Protein AF-A0A8T2XR25-F1 (afdb_monomer_lite)

InterPro domains:
  IPR025304 ALIX V-shaped domain [PF13949] (73-225)

Radius of gyration: 32.45 Å; chains: 1; bounding box: 78×60×90 Å

Sequence (225 aa):
MSMNDVLDASKEKMFASLIPYSSAKALSRYTEMVDDVIRTQAEKLQQGSELTRVRLKEMDQPDSILSLKGTITLPTDFKEDVEAVQISGGPTGLEAELQQRMDLRRVNQELLVQTEELLKKEATEDAQFRNQFGTRWTRPQSSTLTKNLQDRLNRFTANLKQATDSDARIERSVKDHSALISILDHQPIEFALPTLARPIMSLDANEDAIVGALKQSLACLSNLE

Structure (mmCIF, N/CA/C/O backbone):
data_AF-A0A8T2XR25-F1
#
_entry.id   AF-A0A8T2XR25-F1
#
loop_
_atom_site.group_PDB
_atom_site.id
_atom_site.type_symbol
_atom_site.label_atom_id
_atom_site.label_alt_id
_atom_site.label_comp_id
_atom_site.label_asym_id
_atom_site.label_entity_id
_atom_site.label_seq_id
_atom_site.pdbx_PDB_ins_code
_atom_site.Cartn_x
_atom_site.Cartn_y
_atom_site.Cartn_z
_atom_site.occupancy
_atom_site.B_iso_or_equiv
_atom_site.auth_seq_id
_atom_site.auth_comp_id
_atom_site.auth_asym_id
_atom_site.auth_atom_id
_atom_site.pdbx_PDB_model_num
ATOM 1 N N . MET A 1 1 ? -41.568 48.257 12.850 1.00 48.50 1 MET A N 1
ATOM 2 C CA . MET A 1 1 ? -41.174 46.926 12.344 1.00 48.50 1 MET A CA 1
ATOM 3 C C . MET A 1 1 ? -41.769 45.893 13.278 1.00 48.50 1 MET A C 1
ATOM 5 O O . MET A 1 1 ? -41.553 45.999 14.476 1.00 48.50 1 MET A O 1
ATOM 9 N N . SER A 1 2 ? -42.611 45.002 12.755 1.00 49.66 2 SER A N 1
ATOM 10 C CA . SER A 1 2 ? -43.280 43.962 13.543 1.00 49.66 2 SER A CA 1
ATOM 11 C C . SER A 1 2 ? -42.239 42.970 14.073 1.00 49.66 2 SER A C 1
ATOM 13 O O . SER A 1 2 ? -41.439 42.461 13.292 1.00 49.66 2 SER A O 1
ATOM 15 N N . MET A 1 3 ? -42.245 42.694 15.381 1.00 49.00 3 MET A N 1
ATOM 16 C CA . MET A 1 3 ? -41.314 41.763 16.047 1.00 49.00 3 MET A CA 1
ATOM 17 C C . MET A 1 3 ? -41.358 40.345 15.440 1.00 49.00 3 MET A C 1
ATOM 19 O O . MET A 1 3 ? -40.394 39.595 15.553 1.00 49.00 3 MET A O 1
ATOM 23 N N . ASN A 1 4 ? -42.455 39.999 14.756 1.00 55.12 4 ASN A N 1
ATOM 24 C CA . ASN A 1 4 ? -42.639 38.711 14.086 1.00 55.12 4 ASN A CA 1
ATOM 25 C C . ASN A 1 4 ? -41.743 38.529 12.852 1.00 55.12 4 ASN A C 1
ATOM 27 O O . ASN A 1 4 ? -41.380 37.400 12.558 1.00 55.12 4 ASN A O 1
ATOM 31 N N . ASP A 1 5 ? -41.343 39.602 12.159 1.00 54.56 5 ASP A N 1
ATOM 32 C CA . ASP A 1 5 ? -40.425 39.491 11.010 1.00 54.56 5 ASP A CA 1
ATOM 33 C C . ASP A 1 5 ? -38.966 39.272 11.441 1.00 54.56 5 ASP A C 1
ATOM 35 O O . ASP A 1 5 ? -38.170 38.753 10.665 1.00 54.56 5 ASP A O 1
ATOM 39 N N . VAL A 1 6 ? -38.613 39.650 12.677 1.00 55.50 6 VAL A N 1
ATOM 40 C CA . VAL A 1 6 ? -37.267 39.459 13.252 1.00 55.50 6 VAL A CA 1
ATOM 41 C C . VAL A 1 6 ? -37.104 38.054 13.852 1.00 55.50 6 VAL A C 1
ATOM 43 O O . VAL A 1 6 ? -35.987 37.571 13.990 1.00 55.50 6 VAL A O 1
ATOM 46 N N . LEU A 1 7 ? -38.211 37.382 14.188 1.00 55.19 7 LEU A N 1
ATOM 47 C CA . LEU A 1 7 ? -38.233 36.044 14.796 1.00 55.19 7 LEU A CA 1
ATOM 48 C C . LEU A 1 7 ? -38.608 34.924 13.804 1.00 55.19 7 LEU A C 1
ATOM 50 O O . LEU A 1 7 ? -38.667 33.756 14.192 1.00 55.19 7 LEU A O 1
ATOM 54 N N . ASP A 1 8 ? -38.857 35.254 12.533 1.00 58.41 8 ASP A N 1
ATOM 55 C CA . ASP A 1 8 ? -39.186 34.284 11.485 1.00 58.41 8 ASP A CA 1
ATOM 56 C C . ASP A 1 8 ? -37.919 33.592 10.947 1.00 58.41 8 ASP A C 1
ATOM 58 O O . ASP A 1 8 ? -37.393 33.914 9.878 1.00 58.41 8 ASP A O 1
ATOM 62 N N . ALA A 1 9 ? -37.434 32.599 11.696 1.00 59.22 9 ALA A N 1
ATOM 63 C CA . ALA A 1 9 ? -36.304 31.744 11.316 1.00 59.22 9 ALA A CA 1
ATOM 64 C C . ALA A 1 9 ? -36.564 30.897 10.048 1.00 59.22 9 ALA A C 1
ATOM 66 O O . ALA A 1 9 ? -35.657 30.232 9.553 1.00 59.22 9 ALA A O 1
ATOM 67 N N . SER A 1 10 ? -37.778 30.929 9.483 1.00 60.84 10 SER A N 1
ATOM 68 C CA . SER A 1 10 ? -38.141 30.213 8.250 1.00 60.84 10 SER A CA 1
ATOM 69 C C . SER A 1 10 ? -37.421 30.754 7.009 1.00 60.84 10 SER A C 1
ATOM 71 O O . SER A 1 10 ? -37.301 30.050 6.004 1.00 60.84 10 SER A O 1
ATOM 73 N N . LYS A 1 11 ? -36.947 32.008 7.055 1.00 59.50 11 LYS A N 1
ATOM 74 C CA . LYS A 1 11 ? -36.208 32.653 5.955 1.00 59.50 11 LYS A CA 1
ATOM 75 C C . LYS A 1 11 ? -34.703 32.363 5.998 1.00 59.50 11 LYS A C 1
ATOM 77 O O . LYS A 1 11 ? -34.039 32.467 4.966 1.00 59.50 11 LYS A O 1
ATOM 82 N N . GLU A 1 12 ? -34.164 31.958 7.148 1.00 65.50 12 GLU A N 1
ATOM 83 C CA . GLU A 1 12 ? -32.754 31.596 7.293 1.00 65.50 12 GLU A CA 1
ATOM 84 C C . GLU A 1 12 ? -32.538 30.111 6.984 1.00 65.50 12 GLU A C 1
ATOM 86 O O . GLU A 1 12 ? -32.871 29.210 7.754 1.00 65.50 12 GLU A O 1
ATOM 91 N N . LYS A 1 13 ? -31.936 29.827 5.826 1.00 69.75 13 LYS A N 1
ATOM 92 C CA . LYS A 1 13 ? -31.537 28.464 5.456 1.00 69.75 13 LYS A CA 1
ATOM 93 C C . LYS A 1 13 ? -30.261 28.067 6.207 1.00 69.75 13 LYS A C 1
ATOM 95 O O . LYS A 1 13 ? -29.169 28.148 5.649 1.00 69.75 13 LYS A O 1
ATOM 100 N N . MET A 1 14 ? -30.406 27.581 7.441 1.00 75.38 14 MET A N 1
ATOM 101 C CA . MET A 1 14 ? -29.283 27.165 8.307 1.00 75.38 14 MET A CA 1
ATOM 102 C C . MET A 1 14 ? -28.350 26.110 7.673 1.00 75.38 14 MET A C 1
ATOM 104 O O . MET A 1 14 ? -27.179 26.031 8.027 1.00 75.38 14 MET A O 1
ATOM 108 N N . PHE A 1 15 ? -28.845 25.332 6.701 1.00 76.88 15 PHE A N 1
ATOM 109 C CA . PHE A 1 15 ? -28.097 24.283 5.993 1.00 76.88 15 PHE A CA 1
ATOM 110 C C . PHE A 1 15 ? -27.930 24.562 4.492 1.00 76.88 15 PHE A C 1
ATOM 112 O O . PHE A 1 15 ? -27.802 23.631 3.704 1.00 76.88 15 PHE A O 1
ATOM 119 N N . ALA A 1 16 ? -27.939 25.829 4.063 1.00 78.81 16 ALA A N 1
ATOM 120 C CA . ALA A 1 16 ? -27.754 26.178 2.647 1.00 78.81 16 ALA A CA 1
ATOM 121 C C . ALA A 1 16 ? -26.417 25.684 2.057 1.00 78.81 16 ALA A C 1
ATOM 123 O O . ALA A 1 16 ? -26.333 25.454 0.854 1.00 78.81 16 ALA A O 1
ATOM 124 N N . SER A 1 17 ? -25.389 25.507 2.893 1.00 80.88 17 SER A N 1
ATOM 125 C CA . SER A 1 17 ? -24.088 24.943 2.514 1.00 80.88 17 SER A CA 1
ATOM 126 C C . SER A 1 17 ? -24.040 23.411 2.556 1.00 80.88 17 SER A C 1
ATOM 128 O O . SER A 1 17 ? -23.057 22.820 2.107 1.00 80.88 17 SER A O 1
ATOM 130 N N . LEU A 1 18 ? -25.071 22.749 3.093 1.00 82.69 18 LEU A N 1
ATOM 131 C CA . LEU A 1 18 ? -25.099 21.297 3.206 1.00 82.69 18 LEU A CA 1
ATOM 132 C C . LEU A 1 18 ? -25.404 20.684 1.839 1.00 82.69 18 LEU A C 1
ATOM 134 O O . LEU A 1 18 ? -26.488 20.850 1.279 1.00 82.69 18 LEU A O 1
ATOM 138 N N . ILE A 1 19 ? -24.436 19.943 1.312 1.00 83.25 19 ILE A N 1
ATOM 139 C CA . ILE A 1 19 ? -24.579 19.253 0.035 1.00 83.25 19 ILE A CA 1
ATOM 140 C C . ILE A 1 19 ? -25.569 18.088 0.208 1.00 83.25 19 ILE A C 1
ATOM 142 O O . ILE A 1 19 ? -25.393 17.270 1.117 1.00 83.25 19 ILE A O 1
ATOM 146 N N . PRO A 1 20 ? -26.590 17.960 -0.662 1.00 87.62 20 PRO A N 1
ATOM 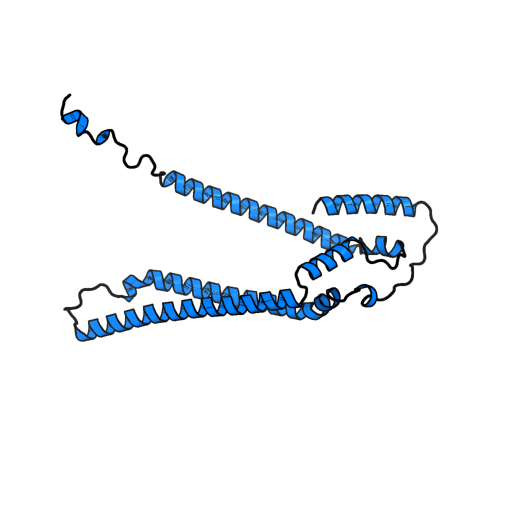147 C CA . PRO A 1 20 ? -27.515 16.837 -0.614 1.00 87.62 20 PRO A CA 1
ATOM 148 C C . PRO A 1 20 ? -26.793 15.494 -0.743 1.00 87.62 20 PRO A C 1
ATOM 150 O O . PRO A 1 20 ? -25.896 15.324 -1.572 1.00 87.62 20 PRO A O 1
ATOM 153 N N . TYR A 1 21 ? -27.245 14.499 0.023 1.00 86.81 21 TYR A N 1
ATOM 154 C CA . TYR A 1 21 ? -26.678 13.148 -0.012 1.00 86.81 21 TYR A CA 1
ATOM 155 C C . TYR A 1 21 ? -26.727 12.517 -1.415 1.00 86.81 21 TYR A C 1
ATOM 157 O O . TYR A 1 21 ? -25.827 11.769 -1.793 1.00 86.81 21 TYR A O 1
ATOM 165 N N . SER A 1 22 ? -27.740 12.852 -2.222 1.00 89.75 22 SER A N 1
ATOM 166 C CA . SER A 1 22 ? -27.838 12.429 -3.624 1.00 89.75 22 SER A CA 1
ATOM 167 C C . SER A 1 22 ? -26.663 12.929 -4.467 1.00 89.75 22 SER A C 1
ATOM 169 O O . SER A 1 22 ? -26.086 12.147 -5.221 1.00 89.75 22 SER A O 1
ATOM 171 N N . SER A 1 23 ? -26.273 14.194 -4.301 1.00 90.00 23 SER A N 1
ATOM 172 C CA . SER A 1 23 ? -25.140 14.800 -5.003 1.00 90.00 23 SER A CA 1
ATOM 173 C C . SER A 1 23 ? -23.811 14.208 -4.538 1.00 90.00 23 SER A C 1
ATOM 175 O O . SER A 1 23 ? -22.982 13.857 -5.372 1.00 90.00 23 SER A O 1
ATOM 177 N N . ALA A 1 24 ? -23.626 14.005 -3.228 1.00 87.75 24 ALA A N 1
ATOM 178 C CA . ALA A 1 24 ? -22.426 13.356 -2.690 1.00 87.75 24 ALA A CA 1
ATOM 179 C C . ALA A 1 24 ? -22.281 11.904 -3.187 1.00 87.75 24 ALA A C 1
ATOM 181 O O . ALA A 1 24 ? -21.198 11.480 -3.587 1.00 87.75 24 ALA A O 1
ATOM 182 N N . LYS A 1 25 ? -23.388 11.150 -3.237 1.00 91.44 25 LYS A N 1
ATOM 183 C CA . LYS A 1 25 ? -23.413 9.785 -3.780 1.00 91.44 25 LYS A CA 1
ATOM 184 C C . LYS A 1 25 ? -23.132 9.755 -5.284 1.00 91.44 25 LYS A C 1
ATOM 186 O O . LYS A 1 25 ? -22.450 8.847 -5.750 1.00 91.44 25 LYS A O 1
ATOM 191 N N . ALA A 1 26 ? -23.650 10.722 -6.042 1.00 91.44 26 ALA A N 1
ATOM 192 C CA . ALA A 1 26 ? -23.357 10.852 -7.467 1.00 91.44 26 ALA A CA 1
ATOM 193 C C . ALA A 1 26 ? -21.875 11.171 -7.708 1.00 91.44 26 ALA A C 1
ATOM 195 O O . ALA A 1 26 ? -21.260 10.540 -8.561 1.00 91.44 26 ALA A O 1
ATOM 196 N N . LEU A 1 27 ? -21.291 12.070 -6.909 1.00 92.88 27 LEU A N 1
ATOM 197 C CA . LEU A 1 27 ? -19.866 12.388 -6.975 1.00 92.88 27 LEU A CA 1
ATOM 198 C C . LEU A 1 27 ? -19.001 11.163 -6.658 1.00 92.88 27 LEU A C 1
ATOM 200 O O . LEU A 1 27 ? -18.107 10.857 -7.432 1.00 92.88 27 LEU A O 1
ATOM 204 N N . SER A 1 28 ? -19.316 10.420 -5.592 1.00 93.62 28 SER A N 1
ATOM 205 C CA . SER A 1 28 ? -18.584 9.197 -5.228 1.00 93.62 28 SER A CA 1
ATOM 206 C C . SER A 1 28 ? -18.628 8.127 -6.325 1.00 93.62 28 SER A C 1
ATOM 208 O O . SER A 1 28 ? -17.647 7.421 -6.528 1.00 93.62 28 SER A O 1
ATOM 210 N N . ARG A 1 29 ? -19.754 7.997 -7.040 1.00 93.19 29 ARG A N 1
ATOM 211 C CA . ARG A 1 29 ? -19.861 7.093 -8.200 1.00 93.19 29 ARG A CA 1
ATOM 212 C C . ARG A 1 29 ? -19.067 7.600 -9.396 1.00 93.19 29 ARG A C 1
ATOM 214 O O . ARG A 1 29 ? -18.488 6.807 -10.124 1.00 93.19 29 ARG A O 1
ATOM 221 N N . TYR A 1 30 ? -19.076 8.912 -9.619 1.00 95.62 30 TYR A N 1
ATOM 222 C CA . TYR A 1 30 ? -18.316 9.520 -10.701 1.00 95.62 30 TYR A CA 1
ATOM 223 C C . TYR A 1 30 ? -16.812 9.346 -10.482 1.00 95.62 30 TYR A C 1
ATOM 225 O O . TYR A 1 30 ? -16.120 8.965 -11.417 1.00 95.62 30 TYR A O 1
ATOM 233 N N . THR A 1 31 ? -16.316 9.555 -9.258 1.00 94.56 31 THR A N 1
ATOM 234 C CA . THR A 1 31 ? -14.903 9.327 -8.927 1.00 94.56 31 THR A CA 1
ATOM 235 C C . THR A 1 31 ? -14.512 7.868 -9.132 1.00 94.56 31 THR A C 1
ATOM 237 O O . THR A 1 31 ? -13.523 7.614 -9.799 1.00 94.56 31 THR A O 1
ATOM 240 N N . GLU A 1 32 ? -15.337 6.917 -8.683 1.00 95.88 32 GLU A N 1
ATOM 241 C CA . GLU A 1 32 ? -15.097 5.483 -8.909 1.00 95.88 32 GLU A CA 1
ATOM 242 C C . GLU A 1 32 ? -15.058 5.136 -10.409 1.00 95.88 32 GLU A C 1
ATOM 244 O O . GLU A 1 32 ? -14.159 4.436 -10.863 1.00 95.88 32 GLU A O 1
ATOM 249 N N . MET A 1 33 ? -15.970 5.697 -11.210 1.00 95.75 33 MET A N 1
ATOM 250 C CA . MET A 1 33 ? -15.981 5.490 -12.662 1.00 95.75 33 MET A CA 1
ATOM 251 C C . MET A 1 33 ? -14.752 6.102 -13.350 1.00 95.75 33 MET A C 1
ATOM 253 O O . MET A 1 33 ? -14.218 5.514 -14.288 1.00 95.75 33 MET A O 1
ATOM 257 N N . VAL A 1 34 ? -14.307 7.282 -12.910 1.00 96.50 34 VAL A N 1
ATOM 258 C CA . VAL A 1 34 ? -13.087 7.921 -13.424 1.00 96.50 34 VAL A CA 1
ATOM 259 C C . VAL A 1 34 ? -11.862 7.083 -13.072 1.00 96.50 34 VAL A C 1
ATOM 261 O O . VAL A 1 34 ? -11.059 6.808 -13.961 1.00 96.50 34 VAL A O 1
ATOM 264 N N . ASP A 1 35 ? -11.752 6.622 -11.827 1.00 95.19 35 ASP A N 1
ATOM 265 C CA . ASP A 1 35 ? -10.656 5.763 -11.375 1.00 95.19 35 ASP A CA 1
ATOM 266 C C . ASP A 1 35 ? -10.621 4.447 -12.165 1.00 95.19 35 ASP A C 1
ATOM 268 O O . ASP A 1 35 ? -9.557 4.012 -12.609 1.00 95.19 35 ASP A O 1
ATOM 272 N N . ASP A 1 36 ? -11.784 3.846 -12.431 1.00 95.62 36 ASP A N 1
ATOM 273 C CA . ASP A 1 36 ? -11.900 2.643 -13.254 1.00 95.62 36 ASP A CA 1
ATOM 274 C C . ASP A 1 36 ? -11.461 2.882 -14.706 1.00 95.62 36 ASP A C 1
ATOM 276 O O . ASP A 1 36 ? -10.752 2.050 -15.282 1.00 95.62 36 ASP A O 1
ATOM 280 N N . VAL A 1 37 ? -11.843 4.013 -15.311 1.00 96.56 37 VAL A N 1
ATOM 281 C CA . VAL A 1 37 ? -11.416 4.380 -16.672 1.00 96.56 37 VAL A CA 1
ATOM 282 C C . VAL A 1 37 ? -9.908 4.607 -16.721 1.00 96.56 37 VAL A C 1
ATOM 284 O O . VAL A 1 37 ? -9.251 4.080 -17.620 1.00 96.56 37 VAL A O 1
ATOM 287 N N . ILE A 1 38 ? -9.353 5.339 -15.751 1.00 95.94 38 ILE A N 1
ATOM 288 C CA . ILE A 1 38 ? -7.912 5.597 -15.657 1.00 95.94 38 ILE A CA 1
ATOM 289 C C . ILE A 1 38 ? -7.158 4.278 -15.507 1.00 95.94 38 ILE A C 1
ATOM 291 O O . ILE A 1 38 ? -6.238 4.022 -16.282 1.00 95.94 38 ILE A O 1
ATOM 295 N N . ARG A 1 39 ? -7.578 3.407 -14.580 1.00 94.38 39 ARG A N 1
ATOM 296 C CA . ARG A 1 39 ? -6.957 2.093 -14.371 1.00 94.38 39 ARG A CA 1
ATOM 297 C C . ARG A 1 39 ? -7.002 1.250 -15.641 1.00 94.38 39 ARG A C 1
ATOM 299 O O . ARG A 1 39 ? -5.973 0.745 -16.072 1.00 94.38 39 ARG A O 1
ATOM 306 N N . THR A 1 40 ? -8.165 1.155 -16.283 1.00 95.44 40 THR A N 1
ATOM 307 C CA . THR A 1 40 ? -8.329 0.364 -17.512 1.00 95.44 40 THR A CA 1
ATOM 308 C C . THR A 1 40 ? -7.443 0.890 -18.642 1.00 95.44 40 THR A C 1
ATOM 310 O O . THR A 1 40 ? -6.875 0.112 -19.407 1.00 95.44 40 THR A O 1
ATOM 313 N N . GLN A 1 41 ? -7.329 2.213 -18.779 1.00 93.31 41 GLN A N 1
ATOM 314 C CA . GLN A 1 41 ? -6.511 2.811 -19.827 1.00 93.31 41 GLN A CA 1
ATOM 315 C C . GLN A 1 41 ? -5.012 2.661 -19.538 1.00 93.31 41 GLN A C 1
ATOM 317 O O . GLN A 1 41 ? -4.255 2.371 -20.462 1.00 93.31 41 GLN A O 1
ATOM 322 N N . ALA A 1 42 ? -4.597 2.788 -18.276 1.00 92.31 42 ALA A N 1
ATOM 323 C CA . ALA A 1 42 ? -3.226 2.535 -17.844 1.00 92.31 42 ALA A CA 1
ATOM 324 C C . ALA A 1 42 ? -2.827 1.066 -18.060 1.00 92.31 42 ALA A C 1
ATOM 326 O O . ALA A 1 42 ? -1.765 0.797 -18.611 1.00 92.31 42 ALA A O 1
ATOM 327 N N . GLU A 1 43 ? -3.705 0.115 -17.724 1.00 93.88 43 GLU A N 1
ATOM 328 C CA . GLU A 1 43 ? -3.482 -1.314 -17.978 1.00 93.88 43 GLU A CA 1
ATOM 329 C C . GLU A 1 43 ? -3.337 -1.611 -19.477 1.00 93.88 43 GLU A C 1
ATOM 331 O O . GLU A 1 43 ? -2.437 -2.349 -19.874 1.00 93.88 43 GLU A O 1
ATOM 336 N N . LYS A 1 44 ? -4.177 -1.013 -20.334 1.00 92.75 44 LYS A N 1
ATOM 337 C CA . LYS A 1 44 ? -4.055 -1.152 -21.797 1.00 92.75 44 LYS A CA 1
ATOM 338 C C . LYS A 1 44 ? -2.747 -0.575 -22.328 1.00 92.75 44 LYS A C 1
ATOM 340 O O . LYS A 1 44 ? -2.133 -1.189 -23.198 1.00 92.75 44 LYS A O 1
ATOM 345 N N . LEU A 1 45 ? -2.330 0.586 -21.821 1.00 91.81 45 LEU A N 1
ATOM 346 C CA . LEU A 1 45 ? -1.060 1.205 -22.196 1.00 91.81 45 LEU A CA 1
ATOM 347 C C . LEU A 1 45 ? 0.116 0.310 -21.791 1.00 91.81 45 LEU A C 1
ATOM 349 O O . LEU A 1 45 ? 0.961 0.000 -22.625 1.00 91.81 45 LEU A O 1
ATOM 353 N N . GLN A 1 46 ? 0.111 -0.187 -20.552 1.00 87.75 46 GLN A N 1
ATOM 354 C CA . GLN A 1 46 ? 1.139 -1.091 -20.041 1.00 87.75 46 GLN A CA 1
ATOM 355 C C . GLN A 1 46 ? 1.209 -2.394 -20.849 1.00 87.75 46 GLN A C 1
ATOM 357 O O . GLN A 1 46 ? 2.297 -2.852 -21.184 1.00 87.75 46 GLN A O 1
ATOM 362 N N . GLN A 1 47 ? 0.063 -2.980 -21.211 1.00 90.00 47 GLN A N 1
ATOM 363 C CA . GLN A 1 47 ? 0.016 -4.162 -22.079 1.00 90.00 47 GLN A CA 1
ATOM 364 C C . GLN A 1 47 ? 0.570 -3.872 -23.481 1.00 90.00 47 GLN A C 1
ATOM 366 O O . GLN A 1 47 ? 1.252 -4.720 -24.052 1.00 90.00 47 GLN A O 1
ATOM 371 N N . GLY A 1 48 ? 0.288 -2.689 -24.037 1.00 87.75 48 GLY A N 1
ATOM 372 C CA . GLY A 1 48 ? 0.806 -2.257 -25.336 1.00 87.75 48 GLY A CA 1
ATOM 373 C C . GLY A 1 48 ? 2.322 -2.049 -25.340 1.00 87.75 48 GLY A C 1
ATOM 374 O O . GLY A 1 48 ? 2.997 -2.542 -26.246 1.00 87.75 48 GLY A O 1
ATOM 375 N N . SER A 1 49 ? 2.860 -1.379 -24.316 1.00 86.12 49 SER A N 1
ATOM 376 C CA . SER A 1 49 ? 4.310 -1.202 -24.141 1.00 86.12 49 SER A CA 1
ATOM 377 C C . SER A 1 49 ? 4.998 -2.551 -23.911 1.00 86.12 49 SER A C 1
ATOM 379 O O . SER A 1 49 ? 5.933 -2.883 -24.634 1.00 86.12 49 SER A O 1
ATOM 381 N N . GLU A 1 50 ? 4.468 -3.417 -23.038 1.00 86.56 50 GLU A N 1
ATOM 382 C CA . GLU A 1 50 ? 5.057 -4.744 -22.812 1.00 86.56 50 GLU A CA 1
ATOM 383 C C . GLU A 1 50 ? 5.032 -5.612 -24.079 1.00 86.56 50 GLU A C 1
ATOM 385 O O . GLU A 1 50 ? 6.028 -6.258 -24.397 1.00 86.56 50 GLU A O 1
ATOM 390 N N . LEU A 1 51 ? 3.942 -5.596 -24.857 1.00 87.81 51 LEU A N 1
ATOM 391 C CA . LEU A 1 51 ? 3.888 -6.300 -26.142 1.00 87.81 51 LEU A CA 1
ATOM 392 C C . LEU A 1 51 ? 4.942 -5.765 -27.119 1.00 87.81 51 LEU A C 1
ATOM 394 O O . LEU A 1 51 ? 5.602 -6.551 -27.798 1.00 87.81 51 LEU A O 1
ATOM 398 N N . THR A 1 52 ? 5.107 -4.444 -27.185 1.00 83.62 52 THR A N 1
ATOM 399 C CA . THR A 1 52 ? 6.113 -3.803 -28.041 1.00 83.62 52 THR A CA 1
ATOM 400 C C . THR A 1 52 ? 7.517 -4.207 -27.603 1.00 83.62 52 THR A C 1
ATOM 402 O O . THR A 1 52 ? 8.304 -4.661 -28.431 1.00 83.62 52 THR A O 1
ATOM 405 N N . ARG A 1 53 ? 7.801 -4.172 -26.298 1.00 82.62 53 ARG A N 1
ATOM 406 C CA . ARG A 1 53 ? 9.068 -4.608 -25.705 1.00 82.62 53 ARG A CA 1
ATOM 407 C C . ARG A 1 53 ? 9.369 -6.079 -25.995 1.00 82.62 53 ARG A C 1
ATOM 409 O O . ARG A 1 53 ? 10.499 -6.413 -26.344 1.00 82.62 53 ARG A O 1
ATOM 416 N N . VAL A 1 54 ? 8.370 -6.961 -25.903 1.00 85.31 54 VAL A N 1
ATOM 417 C CA . VAL A 1 54 ? 8.506 -8.383 -26.263 1.00 85.31 54 VAL A CA 1
ATOM 418 C C . VAL A 1 54 ? 8.828 -8.540 -27.748 1.00 85.31 54 VAL A C 1
ATOM 420 O O . VAL A 1 54 ? 9.753 -9.274 -28.080 1.00 85.31 54 VAL A O 1
ATOM 423 N N . ARG A 1 55 ? 8.130 -7.829 -28.643 1.00 83.75 55 ARG A N 1
ATOM 424 C CA . ARG A 1 55 ? 8.395 -7.881 -30.092 1.00 83.75 55 ARG A CA 1
ATOM 425 C C . ARG A 1 55 ? 9.774 -7.342 -30.462 1.00 83.75 55 ARG A C 1
ATOM 427 O O . ARG A 1 55 ? 10.455 -7.952 -31.278 1.00 83.75 55 ARG A O 1
ATOM 434 N N . LEU A 1 56 ? 10.198 -6.237 -29.852 1.00 80.75 56 LEU A N 1
ATOM 435 C CA . LEU A 1 56 ? 11.537 -5.677 -30.047 1.00 80.75 56 LEU A CA 1
ATOM 436 C C . LEU A 1 56 ? 12.616 -6.666 -29.590 1.00 80.75 56 LEU A C 1
ATOM 438 O O . LEU A 1 56 ? 13.562 -6.928 -30.333 1.00 80.75 56 LEU A O 1
ATOM 442 N N . LYS A 1 57 ? 12.406 -7.309 -28.435 1.00 79.44 57 LYS A N 1
ATOM 443 C CA . LYS A 1 57 ? 13.284 -8.363 -27.920 1.00 79.44 57 LYS A CA 1
ATOM 444 C C . LYS A 1 57 ? 13.312 -9.612 -28.809 1.00 79.44 57 LYS A C 1
ATOM 446 O O . LYS A 1 57 ? 14.375 -10.179 -28.996 1.00 79.44 57 LYS A O 1
ATOM 451 N N . GLU A 1 58 ? 12.181 -10.041 -29.373 1.00 82.69 58 GLU A N 1
ATOM 452 C CA . GLU A 1 58 ? 12.134 -11.151 -30.345 1.00 82.69 58 GLU A CA 1
ATOM 453 C C . GLU A 1 58 ? 12.944 -10.855 -31.618 1.00 82.69 58 GLU A C 1
ATOM 455 O O . GLU A 1 58 ? 13.407 -11.781 -32.280 1.00 82.69 58 GLU A O 1
ATOM 460 N N . MET A 1 59 ? 13.092 -9.577 -31.974 1.00 78.69 59 MET A N 1
ATOM 461 C CA . MET A 1 59 ? 13.813 -9.130 -33.167 1.00 78.69 59 MET A CA 1
ATOM 462 C C . MET A 1 59 ? 15.272 -8.731 -32.889 1.00 78.69 59 MET A C 1
ATOM 464 O O . MET A 1 59 ? 15.941 -8.258 -33.813 1.00 78.69 59 MET A O 1
ATOM 468 N N . ASP A 1 60 ? 15.749 -8.861 -31.643 1.00 69.31 60 ASP A N 1
ATOM 469 C CA . ASP A 1 60 ? 17.043 -8.343 -31.170 1.00 69.31 60 ASP A CA 1
ATOM 470 C C . ASP A 1 60 ? 17.289 -6.876 -31.606 1.00 69.31 60 ASP A C 1
ATOM 472 O O . ASP A 1 60 ? 18.407 -6.468 -31.934 1.00 69.31 60 ASP A O 1
ATOM 476 N N . GLN A 1 61 ? 16.221 -6.073 -31.675 1.00 63.12 61 GLN A N 1
ATOM 477 C CA . GLN A 1 61 ? 16.249 -4.631 -31.946 1.00 63.12 61 GLN A CA 1
ATOM 478 C C . GLN A 1 61 ? 16.065 -3.929 -30.599 1.00 63.12 61 GLN A C 1
ATOM 480 O O . GLN A 1 61 ? 15.119 -4.285 -29.897 1.00 63.12 61 GLN A O 1
ATOM 485 N N . PRO A 1 62 ? 16.888 -2.951 -30.183 1.00 62.84 62 PRO A N 1
ATOM 486 C CA . PRO A 1 62 ? 17.832 -2.109 -30.935 1.00 62.84 62 PRO A CA 1
ATOM 487 C C . PRO A 1 62 ? 19.275 -2.643 -31.037 1.00 62.84 62 PRO A C 1
ATOM 489 O O . PRO A 1 62 ? 20.103 -2.058 -31.746 1.00 62.84 62 PRO A O 1
ATOM 492 N N . ASP A 1 63 ? 19.582 -3.750 -30.360 1.00 61.53 63 ASP A N 1
ATOM 493 C CA . ASP A 1 63 ? 20.946 -4.266 -30.183 1.00 61.53 63 ASP A CA 1
ATOM 494 C C . ASP A 1 63 ? 21.634 -4.632 -31.508 1.00 61.53 63 ASP A C 1
ATOM 496 O O . ASP A 1 63 ? 22.825 -4.368 -31.697 1.00 61.53 63 ASP A O 1
ATOM 500 N N . SER A 1 64 ? 20.878 -5.144 -32.481 1.00 62.91 64 SER A N 1
ATOM 501 C CA . SER A 1 64 ? 21.377 -5.484 -33.821 1.00 62.91 64 SER A CA 1
ATOM 502 C C . SER A 1 64 ? 21.849 -4.259 -34.618 1.00 62.91 64 SER A C 1
ATOM 504 O O . SER A 1 64 ? 22.875 -4.320 -35.298 1.00 62.91 64 SER A O 1
ATOM 506 N N . ILE A 1 65 ? 21.146 -3.121 -34.521 1.00 63.06 65 ILE A N 1
ATOM 507 C CA . ILE A 1 65 ? 21.542 -1.866 -35.193 1.00 63.06 65 ILE A CA 1
ATOM 508 C C . ILE A 1 65 ? 22.774 -1.259 -34.516 1.00 63.06 65 ILE A C 1
ATOM 510 O O . ILE A 1 65 ? 23.639 -0.681 -35.181 1.00 63.06 65 ILE A O 1
ATOM 514 N N . LEU A 1 66 ? 22.842 -1.356 -33.189 1.00 59.22 66 LEU A N 1
ATOM 515 C CA . LEU A 1 66 ? 23.932 -0.798 -32.394 1.00 59.22 66 LEU A CA 1
ATOM 516 C C . LEU A 1 66 ? 25.224 -1.616 -32.546 1.00 59.22 66 LEU A C 1
ATOM 518 O O . LEU A 1 66 ? 26.295 -1.022 -32.681 1.00 59.22 66 LEU A O 1
ATOM 522 N N . SER A 1 67 ? 25.129 -2.947 -32.653 1.00 58.56 67 SER A N 1
ATOM 523 C CA . SER A 1 67 ? 26.260 -3.848 -32.933 1.00 58.56 67 SER A CA 1
ATOM 524 C C . SER A 1 67 ? 26.962 -3.528 -34.263 1.00 58.56 67 SER A C 1
ATOM 526 O O . SER A 1 67 ? 28.192 -3.571 -34.360 1.00 58.56 67 SER A O 1
ATOM 528 N N . LEU A 1 68 ? 26.201 -3.085 -35.273 1.00 57.31 68 LEU A N 1
ATOM 529 C CA . LEU A 1 68 ? 26.733 -2.663 -36.574 1.00 57.31 68 LEU A CA 1
ATOM 530 C C . LEU A 1 68 ? 27.618 -1.405 -36.484 1.00 57.31 68 LEU A C 1
ATOM 532 O O . LEU A 1 68 ? 28.492 -1.190 -37.322 1.00 57.31 68 LEU A O 1
ATOM 536 N N . LYS A 1 69 ? 27.417 -0.558 -35.464 1.00 53.88 69 LYS A N 1
ATOM 537 C CA . LYS A 1 69 ? 28.095 0.742 -35.345 1.00 53.88 69 LYS A CA 1
ATOM 538 C C . LYS A 1 69 ? 29.538 0.645 -34.837 1.00 53.88 69 LYS A C 1
ATOM 540 O O . LYS A 1 69 ? 30.271 1.625 -34.934 1.00 53.88 69 LYS A O 1
ATOM 545 N N . GLY A 1 70 ? 29.977 -0.519 -34.345 1.00 50.72 70 GLY A N 1
ATOM 546 C CA . GLY A 1 70 ? 31.391 -0.817 -34.076 1.00 50.72 70 GLY A CA 1
ATOM 547 C C . GLY A 1 70 ? 32.124 0.173 -33.156 1.00 50.72 70 GLY A C 1
ATOM 548 O O . GLY A 1 70 ? 33.355 0.280 -33.240 1.00 50.72 70 GLY A O 1
ATOM 549 N N . THR A 1 71 ? 31.396 0.910 -32.317 1.00 47.88 71 THR A N 1
ATOM 550 C CA . THR A 1 71 ? 31.945 1.836 -31.326 1.00 47.88 71 THR A CA 1
ATOM 551 C C . THR A 1 71 ? 31.856 1.204 -29.946 1.00 47.88 71 THR A C 1
ATOM 553 O O . THR A 1 71 ? 30.779 0.843 -29.496 1.00 47.88 71 THR A O 1
ATOM 556 N N . ILE A 1 72 ? 33.013 1.115 -29.290 1.00 52.69 72 ILE A N 1
ATOM 557 C CA . ILE A 1 72 ? 33.266 0.625 -27.919 1.00 52.69 72 ILE A CA 1
ATOM 558 C C . ILE A 1 72 ? 32.454 1.394 -26.853 1.00 52.69 72 ILE A C 1
ATOM 560 O O . ILE A 1 72 ? 32.423 1.017 -25.690 1.00 52.69 72 ILE A O 1
ATOM 564 N N . THR A 1 73 ? 31.784 2.474 -27.246 1.00 57.62 73 THR A N 1
ATOM 565 C CA . THR A 1 73 ? 30.939 3.291 -26.385 1.00 57.62 73 THR A CA 1
ATOM 566 C C . THR A 1 73 ? 29.588 2.633 -26.162 1.00 57.62 73 THR A C 1
ATOM 568 O O . THR A 1 73 ? 28.874 2.322 -27.118 1.00 57.62 73 THR A O 1
ATOM 571 N N . LEU A 1 74 ? 29.246 2.496 -24.886 1.00 63.84 74 LEU A N 1
ATOM 572 C CA . LEU A 1 74 ? 27.940 2.093 -24.391 1.00 63.84 74 LEU A CA 1
ATOM 573 C C . LEU A 1 74 ? 26.805 2.830 -25.139 1.00 63.84 74 LEU A C 1
ATOM 575 O O . LEU A 1 74 ? 26.941 4.039 -25.363 1.00 63.84 74 LEU A O 1
ATOM 579 N N . PRO A 1 75 ? 25.711 2.151 -25.543 1.00 71.75 75 PRO A N 1
ATOM 580 C CA . PRO A 1 75 ? 24.539 2.825 -26.102 1.00 71.75 75 PRO A CA 1
ATOM 581 C C . PRO A 1 75 ? 24.090 3.974 -25.195 1.00 71.75 75 PRO A C 1
ATOM 583 O O . PRO A 1 75 ? 24.096 3.821 -23.974 1.00 71.75 75 PRO A O 1
ATOM 586 N N . THR A 1 76 ? 23.723 5.117 -25.780 1.00 72.19 76 THR A N 1
ATOM 587 C CA . THR A 1 76 ? 23.312 6.316 -25.026 1.00 72.19 76 THR A CA 1
ATOM 588 C C . THR A 1 76 ? 22.164 6.012 -24.078 1.00 72.19 76 THR A C 1
ATOM 590 O O . THR A 1 76 ? 22.247 6.356 -22.908 1.00 72.19 76 THR A O 1
ATOM 593 N N . ASP A 1 77 ? 21.179 5.261 -24.556 1.00 71.94 77 ASP A N 1
ATOM 594 C CA . ASP A 1 77 ? 19.960 4.938 -23.818 1.00 71.94 77 ASP A CA 1
ATOM 595 C C . ASP A 1 77 ? 20.286 4.046 -22.606 1.00 71.94 77 ASP A C 1
ATOM 597 O O . ASP A 1 77 ? 19.881 4.323 -21.484 1.00 71.94 77 ASP A O 1
ATOM 601 N N . PHE A 1 78 ? 21.155 3.044 -22.787 1.00 77.50 78 PHE A N 1
ATOM 602 C CA . PHE A 1 78 ? 21.616 2.201 -21.679 1.00 77.50 78 PHE A CA 1
ATOM 603 C C . PHE A 1 78 ? 22.491 2.976 -20.683 1.00 77.50 78 PHE A C 1
ATOM 605 O O . PHE A 1 78 ? 22.466 2.700 -19.487 1.00 77.50 78 PHE A O 1
ATOM 612 N N . LYS A 1 79 ? 23.275 3.953 -21.152 1.00 78.88 79 LYS A N 1
ATOM 613 C CA . LYS A 1 79 ? 24.045 4.830 -20.265 1.00 78.88 79 LYS A CA 1
ATOM 614 C C . LYS A 1 79 ? 23.119 5.700 -19.411 1.00 78.88 79 LYS A C 1
ATOM 616 O O . LYS A 1 79 ? 23.371 5.827 -18.218 1.00 78.88 79 LYS A O 1
ATOM 621 N N . GLU A 1 80 ? 22.065 6.253 -20.005 1.00 82.56 80 GLU A N 1
ATOM 622 C CA . GLU A 1 80 ? 21.039 7.028 -19.298 1.00 82.56 80 GLU A CA 1
ATOM 623 C C . GLU A 1 80 ? 20.300 6.164 -18.264 1.00 82.56 80 GLU A C 1
ATOM 625 O O . GLU A 1 80 ? 20.163 6.582 -17.115 1.00 82.56 80 GLU A O 1
ATOM 630 N N . ASP A 1 81 ? 19.930 4.928 -18.612 1.00 82.06 81 ASP A N 1
ATOM 631 C CA . ASP A 1 81 ? 19.309 3.976 -17.680 1.00 82.06 81 ASP A CA 1
ATOM 632 C C . ASP A 1 81 ? 20.235 3.615 -16.505 1.00 82.06 81 ASP A C 1
ATOM 634 O O . ASP A 1 81 ? 19.813 3.578 -15.346 1.00 82.06 81 ASP A O 1
ATOM 638 N N . VAL A 1 82 ? 21.520 3.373 -16.778 1.00 82.06 82 VAL A N 1
ATOM 639 C CA . VAL A 1 82 ? 22.534 3.090 -15.749 1.00 82.06 82 VAL A CA 1
ATOM 640 C C . VAL A 1 82 ? 22.729 4.295 -14.833 1.00 82.06 82 VAL A C 1
ATOM 642 O O . VAL A 1 82 ? 22.767 4.138 -13.612 1.00 82.06 82 VAL A O 1
ATOM 645 N N . GLU A 1 83 ? 22.813 5.502 -15.395 1.00 82.88 83 GLU A N 1
ATOM 646 C CA . GLU A 1 83 ? 22.890 6.738 -14.616 1.00 82.88 83 GLU A CA 1
ATOM 647 C C . GLU A 1 83 ? 21.631 6.930 -13.758 1.00 82.88 83 GLU A C 1
ATOM 649 O O . GLU A 1 83 ? 21.748 7.280 -12.584 1.00 82.88 83 GLU A O 1
ATOM 654 N N . ALA A 1 84 ? 20.437 6.623 -14.273 1.00 84.19 84 ALA A N 1
ATOM 655 C CA . ALA A 1 84 ? 19.195 6.689 -13.504 1.00 84.19 84 ALA A CA 1
ATOM 656 C C . ALA A 1 84 ? 19.190 5.711 -12.312 1.00 84.19 84 ALA A C 1
ATOM 658 O O . ALA A 1 84 ? 18.782 6.081 -11.204 1.00 84.19 84 ALA A O 1
ATOM 659 N N . VAL A 1 85 ? 19.693 4.485 -12.502 1.00 84.19 85 VAL A N 1
ATOM 660 C CA . VAL A 1 85 ? 19.855 3.493 -11.423 1.00 84.19 85 VAL A CA 1
ATOM 661 C C . VAL A 1 85 ? 20.861 3.977 -10.374 1.00 84.19 85 VAL A C 1
ATOM 663 O O . VAL A 1 85 ? 20.596 3.872 -9.174 1.00 84.19 85 VAL A O 1
ATOM 666 N N . GLN A 1 86 ? 21.979 4.564 -10.805 1.00 82.44 86 GLN A N 1
ATOM 667 C CA . GLN A 1 86 ? 23.006 5.118 -9.915 1.00 82.44 86 GLN A CA 1
ATOM 668 C C . GLN A 1 86 ? 22.490 6.327 -9.118 1.00 82.44 86 GLN A C 1
ATOM 670 O O . GLN A 1 86 ? 22.703 6.407 -7.908 1.00 82.44 86 GLN A O 1
ATOM 675 N N . ILE A 1 87 ? 21.744 7.237 -9.757 1.00 84.75 87 ILE A N 1
ATOM 676 C CA . ILE A 1 87 ? 21.089 8.382 -9.098 1.00 84.75 87 ILE A CA 1
ATOM 677 C C . ILE A 1 87 ? 20.077 7.903 -8.052 1.00 84.75 87 ILE A C 1
ATOM 679 O O . ILE A 1 87 ? 19.957 8.503 -6.984 1.00 84.75 87 ILE A O 1
ATOM 683 N N . SER A 1 88 ? 19.383 6.801 -8.331 1.00 81.62 88 SER A N 1
ATOM 684 C CA . SER A 1 88 ? 18.413 6.189 -7.416 1.00 81.62 88 SER A CA 1
ATOM 685 C C . SER A 1 88 ? 19.059 5.465 -6.221 1.00 81.62 88 SER A C 1
ATOM 687 O O . SER A 1 88 ? 18.350 4.895 -5.394 1.00 81.62 88 SER A O 1
ATOM 689 N N . GLY A 1 89 ? 20.392 5.489 -6.094 1.00 80.44 89 GLY A N 1
ATOM 690 C CA . GLY A 1 89 ? 21.132 4.874 -4.986 1.00 80.44 89 GLY A CA 1
ATOM 691 C C . GLY A 1 89 ? 21.534 3.413 -5.218 1.00 80.44 89 GLY A C 1
ATOM 692 O O . GLY A 1 89 ? 22.029 2.759 -4.292 1.00 80.44 89 GLY A O 1
ATOM 693 N N . GLY A 1 90 ? 21.330 2.894 -6.434 1.00 84.12 90 GLY A N 1
ATOM 694 C CA . GLY A 1 90 ? 21.771 1.564 -6.846 1.00 84.12 90 GLY A CA 1
ATOM 695 C C . GLY A 1 90 ? 21.259 0.431 -5.936 1.00 84.12 90 GLY A C 1
ATOM 696 O O . GLY A 1 90 ? 20.158 0.518 -5.378 1.00 84.12 90 GLY A O 1
ATOM 697 N N . PRO A 1 91 ? 22.037 -0.652 -5.750 1.00 83.75 91 PRO A N 1
ATOM 698 C CA . PRO A 1 91 ? 21.634 -1.781 -4.910 1.00 83.75 91 PRO A CA 1
ATOM 699 C C . PRO A 1 91 ? 21.501 -1.394 -3.429 1.00 83.75 91 PRO A C 1
ATOM 701 O O . PRO A 1 91 ? 20.668 -1.952 -2.719 1.00 83.75 91 PRO A O 1
ATOM 704 N N . THR A 1 92 ? 22.285 -0.420 -2.958 1.00 84.69 92 THR A N 1
ATOM 705 C CA . THR A 1 92 ? 22.246 0.019 -1.553 1.00 84.69 92 THR A CA 1
ATOM 706 C C . THR A 1 92 ? 20.979 0.803 -1.210 1.00 84.69 92 THR A C 1
ATOM 708 O O . THR A 1 92 ? 20.421 0.607 -0.131 1.00 84.69 92 THR A O 1
ATOM 711 N N . GLY A 1 93 ? 20.486 1.634 -2.134 1.00 86.25 93 GLY A N 1
ATOM 712 C CA . GLY A 1 93 ? 19.213 2.341 -1.991 1.00 86.25 93 GLY A CA 1
ATOM 713 C C . GLY A 1 93 ? 18.034 1.371 -1.939 1.00 86.25 93 GLY A C 1
ATOM 714 O O . GLY A 1 93 ? 17.177 1.483 -1.065 1.00 86.25 93 GLY A O 1
ATOM 715 N N . LEU A 1 94 ? 18.041 0.351 -2.803 1.00 86.88 94 LEU A N 1
ATOM 716 C CA . LEU A 1 94 ? 17.016 -0.694 -2.797 1.00 86.88 94 LEU A CA 1
ATOM 717 C C . LEU A 1 94 ? 17.000 -1.494 -1.482 1.00 86.88 94 LEU A C 1
ATOM 719 O O . LEU A 1 94 ? 15.927 -1.777 -0.951 1.00 86.88 94 LEU A O 1
ATOM 723 N N . GLU A 1 95 ? 18.170 -1.827 -0.931 1.00 87.38 95 GLU A N 1
ATOM 724 C CA . GLU A 1 95 ? 18.278 -2.510 0.367 1.00 87.38 95 GLU A CA 1
ATOM 725 C C . GLU A 1 95 ? 17.742 -1.638 1.517 1.00 87.38 95 GLU A C 1
ATOM 727 O O . GLU A 1 95 ? 17.029 -2.127 2.395 1.00 87.38 95 GLU A O 1
ATOM 732 N N . ALA A 1 96 ? 18.020 -0.329 1.494 1.00 90.31 96 ALA A N 1
ATOM 733 C CA . ALA A 1 96 ? 17.496 0.608 2.487 1.00 90.31 96 ALA A CA 1
ATOM 734 C C . ALA A 1 96 ? 15.959 0.692 2.452 1.00 90.31 96 ALA A C 1
ATOM 736 O O . ALA A 1 96 ? 15.317 0.656 3.504 1.00 90.31 96 ALA A O 1
ATOM 737 N N . GLU A 1 97 ? 15.358 0.729 1.261 1.00 90.19 97 GLU A N 1
ATOM 738 C CA . GLU A 1 97 ? 13.898 0.708 1.092 1.00 90.19 97 GLU A CA 1
ATOM 739 C C . GLU A 1 97 ? 13.278 -0.616 1.569 1.00 90.19 97 GLU A C 1
ATOM 741 O O . GLU A 1 97 ? 12.244 -0.626 2.248 1.00 90.19 97 GLU A O 1
ATOM 746 N N . LEU A 1 98 ? 13.929 -1.753 1.289 1.00 89.31 98 LEU A N 1
ATOM 747 C CA . LEU A 1 98 ? 13.505 -3.055 1.812 1.00 89.31 98 LEU A CA 1
ATOM 748 C C . LEU A 1 98 ? 13.532 -3.089 3.344 1.00 89.31 98 LEU A C 1
ATOM 750 O O . LEU A 1 98 ? 12.590 -3.601 3.962 1.00 89.31 98 LEU A O 1
ATOM 754 N N . GLN A 1 99 ? 14.564 -2.507 3.954 1.00 91.25 99 GLN A N 1
ATOM 755 C CA . GLN A 1 99 ? 14.680 -2.392 5.403 1.00 91.25 99 GLN A CA 1
ATOM 756 C C . GLN A 1 99 ? 13.587 -1.486 5.988 1.00 91.25 99 GLN A C 1
ATOM 758 O O . GLN A 1 99 ? 12.885 -1.892 6.918 1.00 91.25 99 GLN A O 1
ATOM 763 N N . GLN A 1 100 ? 13.364 -0.306 5.404 1.00 92.81 100 GLN A N 1
ATOM 764 C CA . GLN A 1 100 ? 12.300 0.610 5.823 1.00 92.81 100 GLN A CA 1
ATOM 765 C C . GLN A 1 100 ? 10.918 -0.053 5.752 1.00 92.81 100 GLN A C 1
ATOM 767 O O . GLN A 1 100 ? 10.091 0.093 6.657 1.00 92.81 100 GLN A O 1
ATOM 772 N N . ARG A 1 101 ? 10.659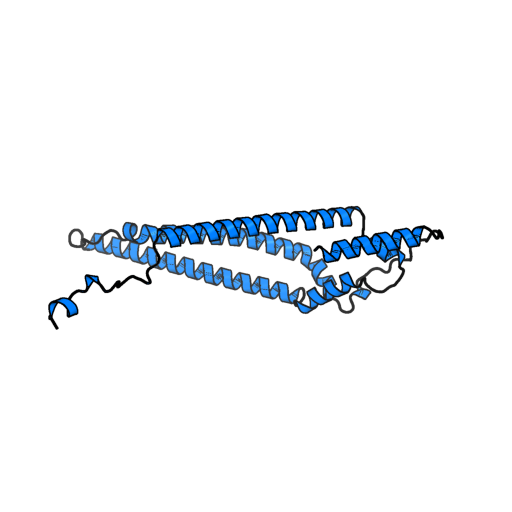 -0.835 4.700 1.00 92.00 101 ARG A N 1
ATOM 773 C CA . ARG A 1 101 ? 9.423 -1.612 4.564 1.00 92.00 101 ARG A CA 1
ATOM 774 C C . ARG A 1 101 ? 9.249 -2.622 5.703 1.00 92.00 101 ARG A C 1
ATOM 776 O O . ARG A 1 101 ? 8.137 -2.760 6.221 1.00 92.00 101 ARG A O 1
ATOM 783 N N . MET A 1 102 ? 10.314 -3.315 6.117 1.00 91.62 102 MET A N 1
ATOM 784 C CA . MET A 1 102 ? 10.255 -4.236 7.262 1.00 91.62 102 MET A CA 1
ATOM 785 C C . MET A 1 102 ? 9.894 -3.510 8.562 1.00 91.62 102 MET A C 1
ATOM 787 O O . MET A 1 102 ? 9.057 -4.003 9.325 1.00 91.62 102 MET A O 1
ATOM 791 N N . ASP A 1 103 ? 10.451 -2.321 8.784 1.00 94.06 103 ASP A N 1
ATOM 792 C CA . ASP A 1 103 ? 10.136 -1.507 9.958 1.00 94.06 103 ASP A CA 1
ATOM 793 C C . ASP A 1 103 ? 8.674 -1.045 9.960 1.00 94.06 103 ASP A C 1
ATOM 795 O O . ASP A 1 103 ? 7.980 -1.181 10.971 1.00 94.06 103 ASP A O 1
ATOM 799 N N . LEU A 1 104 ? 8.159 -0.584 8.815 1.00 93.69 104 LEU A N 1
ATOM 800 C CA . LEU A 1 104 ? 6.747 -0.214 8.664 1.00 93.69 104 LEU A CA 1
ATOM 801 C C . LEU A 1 104 ? 5.813 -1.400 8.924 1.00 93.69 104 LEU A C 1
ATOM 803 O O . LEU A 1 104 ? 4.794 -1.261 9.608 1.00 93.69 104 LEU A O 1
ATOM 807 N N . ARG A 1 105 ? 6.162 -2.590 8.422 1.00 92.12 105 ARG A N 1
ATOM 808 C CA . ARG A 1 105 ? 5.409 -3.821 8.692 1.00 92.12 105 ARG A CA 1
ATOM 809 C C . ARG A 1 105 ? 5.383 -4.141 10.185 1.00 92.12 105 ARG A C 1
ATOM 811 O O . ARG A 1 105 ? 4.316 -4.468 10.705 1.00 92.12 105 ARG A O 1
ATOM 818 N N . ARG A 1 106 ? 6.524 -4.029 10.874 1.00 94.50 106 ARG A N 1
ATOM 819 C CA . ARG A 1 106 ? 6.620 -4.253 12.323 1.00 94.50 106 ARG A CA 1
ATOM 820 C C . ARG A 1 106 ? 5.699 -3.306 13.088 1.00 94.50 106 ARG A C 1
ATOM 822 O O . ARG A 1 106 ? 4.893 -3.772 13.888 1.00 94.50 106 ARG A O 1
ATOM 829 N N . VAL A 1 107 ? 5.758 -2.006 12.795 1.00 96.06 107 VAL A N 1
ATOM 830 C CA . VAL A 1 107 ? 4.917 -0.991 13.454 1.00 96.06 107 VAL A CA 1
ATOM 831 C C . VAL A 1 107 ? 3.429 -1.273 13.234 1.00 96.06 107 VAL A C 1
ATOM 833 O O . VAL A 1 107 ? 2.646 -1.257 14.183 1.00 96.06 107 VAL A O 1
ATOM 836 N N . ASN A 1 108 ? 3.025 -1.596 12.003 1.00 94.62 108 ASN A N 1
ATOM 837 C CA . ASN A 1 108 ? 1.630 -1.922 11.703 1.00 94.62 108 ASN A CA 1
ATOM 838 C C . ASN A 1 108 ? 1.152 -3.182 12.440 1.00 94.62 108 ASN A C 1
ATOM 840 O O . ASN A 1 108 ? 0.020 -3.225 12.927 1.00 94.62 108 ASN A O 1
ATOM 844 N N . GLN A 1 109 ? 2.009 -4.200 12.545 1.00 94.62 109 GLN A N 1
ATOM 845 C CA . GLN A 1 109 ? 1.702 -5.418 13.288 1.00 94.62 109 GLN A CA 1
ATOM 846 C C . GLN A 1 109 ? 1.564 -5.142 14.792 1.00 94.62 109 GLN A C 1
ATOM 848 O O . GLN A 1 109 ? 0.630 -5.643 15.415 1.00 94.62 109 GLN A O 1
ATOM 853 N N . GLU A 1 110 ? 2.450 -4.328 15.368 1.00 96.12 110 GLU A N 1
ATOM 854 C CA . GLU A 1 110 ? 2.392 -3.923 16.778 1.00 96.12 110 GLU A CA 1
ATOM 855 C C . GLU A 1 110 ? 1.099 -3.168 17.096 1.00 96.12 110 GLU A C 1
ATOM 857 O O . GLU A 1 110 ? 0.410 -3.514 18.055 1.00 96.12 110 GLU A O 1
ATOM 862 N N . LEU A 1 111 ? 0.712 -2.202 16.258 1.00 95.56 111 LEU A N 1
ATOM 863 C CA . LEU A 1 111 ? -0.545 -1.465 16.420 1.00 95.56 111 LEU A CA 1
ATOM 864 C C . LEU A 1 111 ? -1.770 -2.387 16.364 1.00 95.56 111 LEU A C 1
ATOM 866 O O . LEU A 1 111 ? -2.722 -2.206 17.130 1.00 95.56 111 LEU A O 1
ATOM 870 N N . LEU A 1 112 ? -1.753 -3.391 15.482 1.00 94.50 112 LEU A N 1
ATOM 871 C CA . LEU A 1 112 ? -2.842 -4.362 15.382 1.00 94.50 112 LEU A CA 1
ATOM 872 C C . LEU A 1 112 ? -2.936 -5.209 16.655 1.00 94.50 112 LEU A C 1
ATOM 874 O O . LEU A 1 112 ? -4.021 -5.317 17.225 1.00 94.50 112 LEU A O 1
ATOM 878 N N . VAL A 1 113 ? -1.808 -5.747 17.130 1.00 95.81 113 VAL A N 1
ATOM 879 C CA . VAL A 1 113 ? -1.752 -6.563 18.354 1.00 95.81 113 VAL A CA 1
ATOM 880 C C . VAL A 1 113 ? -2.209 -5.759 19.570 1.00 95.81 113 VAL A C 1
ATOM 882 O O . VAL A 1 113 ? -3.082 -6.218 20.300 1.00 95.81 113 VAL A O 1
ATOM 885 N N . GLN A 1 114 ? -1.718 -4.528 19.743 1.00 96.19 114 GLN A N 1
ATOM 886 C CA . GLN A 1 114 ? -2.145 -3.646 20.836 1.00 96.19 114 GLN A CA 1
ATOM 887 C C . GLN A 1 114 ? -3.655 -3.377 20.800 1.00 96.19 114 GLN A C 1
ATOM 889 O O . GLN A 1 114 ? -4.332 -3.424 21.827 1.00 96.19 114 GLN A O 1
ATOM 894 N N . THR A 1 115 ? -4.213 -3.130 19.612 1.00 94.62 115 THR A N 1
ATOM 895 C CA . THR A 1 115 ? -5.659 -2.911 19.454 1.00 94.62 115 THR A CA 1
ATOM 896 C C . THR A 1 115 ? -6.455 -4.175 19.795 1.00 9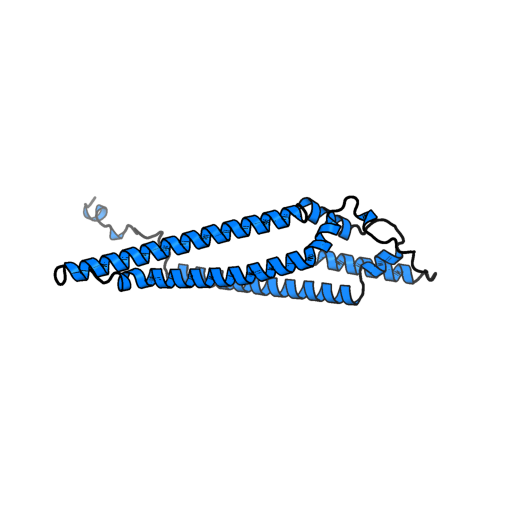4.62 115 THR A C 1
ATOM 898 O O . THR A 1 115 ? -7.500 -4.097 20.444 1.00 94.62 115 THR A O 1
ATOM 901 N N . GLU A 1 116 ? -5.964 -5.348 19.393 1.00 94.56 116 GLU A N 1
ATOM 902 C CA . GLU A 1 116 ? -6.582 -6.635 19.716 1.00 94.56 116 GLU A CA 1
ATOM 903 C C . GLU A 1 116 ? -6.559 -6.912 21.226 1.00 94.56 116 GLU A C 1
ATOM 905 O O . GLU A 1 116 ? -7.565 -7.340 21.795 1.00 94.56 116 GLU A O 1
ATOM 910 N N . GLU A 1 117 ? -5.437 -6.630 21.886 1.00 95.81 117 GLU A N 1
ATOM 911 C CA . GLU A 1 117 ? -5.275 -6.764 23.334 1.00 95.81 117 GLU A CA 1
ATOM 912 C C . GLU A 1 117 ? -6.225 -5.846 24.103 1.00 95.81 117 GLU A C 1
ATOM 914 O O . GLU A 1 117 ? -6.869 -6.301 25.048 1.00 95.81 117 GLU A O 1
ATOM 919 N N . LEU A 1 118 ? -6.385 -4.588 23.678 1.00 95.19 118 LEU A N 1
ATOM 920 C CA . LEU A 1 118 ? -7.333 -3.652 24.290 1.00 95.19 118 LEU A CA 1
ATOM 921 C C . LEU A 1 118 ? -8.779 -4.154 24.188 1.00 95.19 118 LEU A C 1
ATOM 923 O O . LEU A 1 118 ? -9.513 -4.128 25.177 1.00 95.19 118 LEU A O 1
ATOM 927 N N . LEU A 1 119 ? -9.182 -4.664 23.019 1.00 93.44 119 LEU A N 1
ATOM 928 C CA . LEU A 1 119 ? -10.522 -5.227 22.824 1.00 93.44 119 LEU A CA 1
ATOM 929 C C . LEU A 1 119 ? -10.739 -6.502 23.649 1.00 93.44 119 LEU A C 1
ATOM 931 O O . LEU A 1 119 ? -11.818 -6.694 24.213 1.00 93.44 119 LEU A O 1
ATOM 935 N N . LYS A 1 120 ? -9.725 -7.372 23.740 1.00 93.50 120 LYS A N 1
ATOM 936 C CA . LYS A 1 120 ? -9.774 -8.576 24.582 1.00 93.50 120 LYS A CA 1
ATOM 937 C C . LYS A 1 120 ? -9.877 -8.212 26.056 1.00 93.50 120 LYS A C 1
ATOM 939 O O . LYS A 1 120 ? -10.720 -8.776 26.746 1.00 93.50 120 LYS A O 1
ATOM 944 N N . LYS A 1 121 ? -9.071 -7.257 26.524 1.00 94.75 121 LYS A N 1
ATOM 945 C CA . LYS A 1 121 ? -9.079 -6.785 27.909 1.00 94.75 121 LYS A CA 1
ATOM 946 C C . LYS A 1 121 ? -10.461 -6.270 28.309 1.00 94.75 121 LYS A C 1
ATOM 948 O O . LYS A 1 121 ? -11.032 -6.791 29.263 1.00 94.75 121 LYS A O 1
ATOM 953 N N . GLU A 1 122 ? -11.046 -5.369 27.522 1.00 93.38 122 GLU A N 1
ATOM 954 C CA . GLU A 1 122 ? -12.408 -4.864 27.750 1.00 93.38 122 GLU A CA 1
ATOM 955 C C . GLU A 1 122 ? -13.448 -5.998 27.787 1.00 93.38 122 GLU A C 1
ATOM 957 O O . GLU A 1 122 ? -14.292 -6.055 28.679 1.00 93.38 122 GLU A O 1
ATOM 962 N N . ALA A 1 123 ? -13.366 -6.959 26.858 1.00 91.50 123 ALA A N 1
ATOM 963 C CA . ALA A 1 123 ? -14.274 -8.104 26.849 1.00 91.50 123 ALA A CA 1
ATOM 964 C C . ALA A 1 123 ? -14.119 -8.997 28.095 1.00 91.50 123 ALA A C 1
ATOM 966 O O . ALA A 1 123 ? -15.116 -9.499 28.621 1.00 91.50 123 ALA A O 1
ATOM 967 N N . THR A 1 124 ? -12.889 -9.196 28.583 1.00 93.00 124 THR A N 1
ATOM 968 C CA . THR A 1 124 ? -12.644 -9.947 29.822 1.00 93.00 124 THR A CA 1
ATOM 969 C C . THR A 1 124 ? -13.124 -9.201 31.063 1.00 93.00 124 THR A C 1
ATOM 971 O O . THR A 1 124 ? -13.684 -9.833 31.956 1.00 93.00 124 THR A O 1
ATOM 974 N N . GLU A 1 125 ? -12.969 -7.877 31.112 1.00 91.94 125 GLU A N 1
ATOM 975 C CA . GLU A 1 125 ? -13.435 -7.040 32.221 1.00 91.94 125 GLU A CA 1
ATOM 976 C C . GLU A 1 125 ? -14.972 -7.006 32.284 1.00 91.94 125 GLU A C 1
ATOM 978 O O . GLU A 1 125 ? -15.538 -7.249 33.351 1.00 91.94 125 GLU A O 1
ATOM 983 N N . ASP A 1 126 ? -15.672 -6.839 31.153 1.00 91.69 126 ASP A N 1
ATOM 984 C CA . ASP A 1 126 ? -17.145 -6.948 31.091 1.00 91.69 126 ASP A CA 1
ATOM 985 C C . ASP A 1 126 ? -17.631 -8.330 31.553 1.00 91.69 126 ASP A C 1
ATOM 987 O O . ASP A 1 126 ? -18.572 -8.429 32.343 1.00 91.69 126 ASP A O 1
ATOM 991 N N . ALA A 1 127 ? -16.964 -9.411 31.132 1.00 90.00 127 ALA A N 1
ATOM 992 C CA . ALA A 1 127 ? -17.303 -10.762 31.579 1.00 90.00 127 ALA A CA 1
ATOM 993 C C . ALA A 1 127 ? -17.107 -10.939 33.097 1.00 90.00 127 ALA A C 1
ATOM 995 O O . ALA A 1 127 ? -17.967 -11.513 33.770 1.00 90.00 127 ALA A O 1
ATOM 996 N N . GLN A 1 128 ? -16.014 -10.413 33.655 1.00 92.38 128 GLN A N 1
ATOM 997 C CA . GLN A 1 128 ? -15.758 -10.440 35.097 1.00 92.38 128 GLN A CA 1
ATOM 998 C C . GLN A 1 128 ? -16.808 -9.640 35.874 1.00 92.38 128 GLN A C 1
ATOM 1000 O O . GLN A 1 128 ? -17.352 -10.145 36.858 1.00 92.38 128 GLN A O 1
ATOM 1005 N N . PHE A 1 129 ? -17.148 -8.431 35.427 1.00 89.81 129 PHE A N 1
ATOM 1006 C CA . PHE A 1 129 ? -18.146 -7.601 36.096 1.00 89.81 129 PHE A CA 1
ATOM 1007 C C . PHE A 1 129 ? -19.554 -8.180 36.008 1.00 89.81 129 PHE A C 1
ATOM 1009 O O . PHE A 1 129 ? -20.292 -8.129 36.991 1.00 89.81 129 PHE A O 1
ATOM 1016 N N . ARG A 1 130 ? -19.924 -8.805 34.890 1.00 89.50 130 ARG A N 1
ATOM 1017 C CA . ARG A 1 130 ? -21.190 -9.545 34.780 1.00 89.50 130 ARG A CA 1
ATOM 1018 C C . ARG A 1 130 ? -21.255 -10.716 35.750 1.00 89.50 130 ARG A C 1
ATOM 1020 O O . ARG A 1 130 ? -22.286 -10.901 36.391 1.00 89.50 130 ARG A O 1
ATOM 1027 N N . ASN A 1 131 ? -20.159 -11.458 35.908 1.00 89.00 131 ASN A N 1
ATOM 1028 C CA . ASN A 1 131 ? -20.085 -12.557 36.870 1.00 89.00 131 ASN A CA 1
ATOM 1029 C C . ASN A 1 131 ? -20.189 -12.063 38.324 1.00 89.00 131 ASN A C 1
ATOM 1031 O O . ASN A 1 131 ? -20.829 -12.717 39.141 1.00 89.00 131 ASN A O 1
ATOM 1035 N N . GLN A 1 132 ? -19.591 -10.911 38.650 1.00 92.62 132 GLN A N 1
ATOM 1036 C CA . GLN A 1 132 ? -19.597 -10.352 40.010 1.00 92.62 132 GLN A CA 1
ATOM 1037 C C . GLN A 1 132 ? -20.906 -9.636 40.372 1.00 92.62 132 GLN A C 1
ATOM 1039 O O . GLN A 1 132 ? -21.396 -9.766 41.491 1.00 92.62 132 GLN A O 1
ATOM 1044 N N . PHE A 1 133 ? -21.468 -8.858 39.445 1.00 86.69 133 PHE A N 1
ATOM 1045 C CA . PHE A 1 133 ? -22.590 -7.955 39.713 1.00 86.69 133 PHE A CA 1
ATOM 1046 C C . PHE A 1 133 ? -23.932 -8.449 39.161 1.00 86.69 133 PHE A C 1
ATOM 1048 O O . PHE A 1 133 ? -24.968 -7.884 39.519 1.00 86.69 133 PHE A O 1
ATOM 1055 N N . GLY A 1 134 ? -23.945 -9.496 38.329 1.00 86.00 134 GLY A N 1
ATOM 1056 C CA . GLY A 1 134 ? -25.153 -10.149 37.826 1.00 86.00 134 GLY A CA 1
ATOM 1057 C C . GLY A 1 134 ? -26.190 -9.155 37.299 1.00 86.00 134 GLY A C 1
ATOM 1058 O O . GLY A 1 134 ? -25.942 -8.403 36.360 1.00 86.00 134 GLY A O 1
ATOM 1059 N N . THR A 1 135 ? -27.353 -9.110 37.949 1.00 80.50 135 THR A N 1
ATOM 1060 C CA . THR A 1 135 ? -28.496 -8.267 37.559 1.00 80.50 135 THR A CA 1
ATOM 1061 C C . THR A 1 135 ? -28.295 -6.763 37.785 1.00 80.50 135 THR A C 1
ATOM 1063 O O . THR A 1 135 ? -29.050 -5.972 37.223 1.00 80.50 135 THR A O 1
ATOM 1066 N N . ARG A 1 136 ? -27.281 -6.331 38.554 1.00 85.06 136 ARG A N 1
ATOM 1067 C CA . ARG A 1 136 ? -26.906 -4.905 38.671 1.00 85.06 136 ARG A CA 1
ATOM 1068 C C . ARG A 1 136 ? -26.136 -4.391 37.454 1.00 85.06 136 ARG A C 1
ATOM 1070 O O . ARG A 1 136 ? -26.036 -3.178 37.280 1.00 85.06 136 ARG A O 1
ATOM 1077 N N . TRP A 1 137 ? -25.602 -5.279 36.615 1.00 84.81 137 TRP A N 1
ATOM 1078 C CA . TRP A 1 137 ? -24.870 -4.910 35.408 1.00 84.81 137 TRP A CA 1
ATOM 1079 C C . TRP A 1 137 ? -25.790 -4.905 34.183 1.00 84.81 137 TRP A C 1
ATOM 1081 O O . TRP A 1 137 ? -25.916 -5.891 33.463 1.00 84.81 137 TRP A O 1
ATOM 1091 N N . THR A 1 138 ? -26.447 -3.774 33.939 1.00 83.75 138 THR A N 1
ATOM 1092 C CA . THR A 1 138 ? -27.447 -3.612 32.865 1.00 83.75 138 THR A CA 1
ATOM 1093 C C . THR A 1 138 ? -26.863 -3.143 31.528 1.00 83.75 138 THR A C 1
ATOM 1095 O O . THR A 1 138 ? -27.609 -2.890 30.581 1.00 83.75 138 THR A O 1
ATOM 1098 N N . ARG A 1 139 ? -25.533 -3.012 31.424 1.00 85.31 139 ARG A N 1
ATOM 1099 C CA . ARG A 1 139 ? -24.869 -2.567 30.192 1.00 85.31 139 ARG A CA 1
ATOM 1100 C C . ARG A 1 139 ? -24.974 -3.623 29.079 1.00 85.31 139 ARG A C 1
ATOM 1102 O O . ARG A 1 139 ? -24.833 -4.818 29.366 1.00 85.31 139 ARG A O 1
ATOM 1109 N N . PRO A 1 140 ? -25.163 -3.210 27.807 1.00 84.38 140 PRO A N 1
ATOM 1110 C CA . PRO A 1 140 ? -25.053 -4.107 26.657 1.00 84.38 140 PRO A CA 1
ATOM 1111 C C . PRO A 1 140 ? -23.705 -4.832 26.641 1.00 84.38 140 PRO A C 1
ATOM 1113 O O . PRO A 1 140 ? -22.716 -4.311 27.147 1.00 84.38 140 PRO A O 1
ATOM 1116 N N . GLN A 1 141 ? -23.663 -6.039 26.073 1.00 85.69 141 GLN A N 1
ATOM 1117 C CA . GLN A 1 141 ? -22.450 -6.860 26.096 1.00 85.69 141 GLN A CA 1
ATOM 1118 C C . GLN A 1 141 ? -21.341 -6.214 25.283 1.00 85.69 141 GLN A C 1
ATOM 1120 O O . GLN A 1 141 ? -21.576 -5.823 24.134 1.00 85.69 141 GLN A O 1
ATOM 1125 N N . SER A 1 142 ? -20.127 -6.180 25.838 1.00 88.00 142 SER A N 1
ATOM 1126 C CA . SER A 1 142 ? -18.988 -5.577 25.146 1.00 88.00 142 SER A CA 1
ATOM 1127 C C . SER A 1 142 ? -18.716 -6.269 23.808 1.00 88.00 142 SER A C 1
ATOM 1129 O O . SER A 1 142 ? -18.404 -5.590 22.835 1.00 88.00 142 SER A O 1
ATOM 1131 N N . SER A 1 143 ? -18.961 -7.580 23.677 1.00 83.75 143 SER A N 1
ATOM 1132 C CA . SER A 1 143 ? -18.884 -8.298 22.387 1.00 83.75 143 SER A CA 1
ATOM 1133 C C . SER A 1 143 ? -19.863 -7.784 21.322 1.00 83.75 143 SER A C 1
ATOM 1135 O O . SER A 1 143 ? -19.555 -7.817 20.135 1.00 83.75 143 SER A O 1
ATOM 1137 N N . THR A 1 144 ? -21.039 -7.289 21.718 1.00 87.50 144 THR A N 1
ATOM 1138 C CA . THR A 1 144 ? -22.028 -6.744 20.775 1.00 87.50 144 THR A CA 1
ATOM 1139 C C . THR A 1 144 ? -21.638 -5.334 20.340 1.00 87.50 144 THR A C 1
ATOM 1141 O O . THR A 1 144 ? -21.718 -5.015 19.156 1.00 87.50 144 THR A O 1
ATOM 1144 N N . LEU A 1 145 ? -21.157 -4.508 21.276 1.00 89.75 145 LEU A N 1
ATOM 1145 C CA . LEU A 1 145 ? -20.696 -3.143 20.996 1.00 89.75 145 LEU A CA 1
ATOM 1146 C C . LEU A 1 145 ? -19.410 -3.123 20.157 1.00 89.75 145 LEU A C 1
ATOM 1148 O O . LEU A 1 145 ? -19.271 -2.308 19.248 1.00 89.75 145 LEU A O 1
ATOM 1152 N N . THR A 1 146 ? -18.482 -4.041 20.428 1.00 91.75 146 THR A N 1
ATOM 1153 C CA . THR A 1 146 ? -17.171 -4.099 19.758 1.00 91.75 146 THR A CA 1
ATOM 1154 C C . THR A 1 146 ? -17.176 -4.898 18.459 1.00 91.75 146 THR A C 1
ATOM 1156 O O . THR A 1 146 ? -16.162 -4.914 17.763 1.00 91.75 146 THR A O 1
ATOM 1159 N N . LYS A 1 147 ? -18.304 -5.505 18.067 1.00 91.75 147 LYS A N 1
ATOM 1160 C CA . LYS A 1 147 ? -18.391 -6.361 16.875 1.00 91.75 147 LYS A CA 1
ATOM 1161 C C . LYS A 1 147 ? -17.879 -5.672 15.605 1.00 91.75 147 LYS A C 1
ATOM 1163 O O . LYS A 1 147 ? -17.072 -6.242 14.882 1.00 91.75 147 LYS A O 1
ATOM 1168 N N . ASN A 1 148 ? -18.275 -4.419 15.364 1.00 94.31 148 ASN A N 1
ATOM 1169 C CA . ASN A 1 148 ? -17.801 -3.669 14.195 1.00 94.31 148 ASN A CA 1
ATOM 1170 C C . ASN A 1 148 ? -16.280 -3.430 14.222 1.00 94.31 148 ASN A C 1
ATOM 1172 O O . ASN A 1 148 ? -15.629 -3.465 13.179 1.00 94.31 148 ASN A O 1
ATOM 1176 N N . LEU A 1 149 ? -15.708 -3.210 15.409 1.00 93.50 149 LEU A N 1
ATOM 1177 C CA . LEU A 1 149 ? -14.267 -3.029 15.580 1.00 93.50 149 LEU A CA 1
ATOM 1178 C C . LEU A 1 149 ? -13.517 -4.343 15.342 1.00 93.50 149 LEU A C 1
ATOM 1180 O O . LEU A 1 149 ? -12.503 -4.332 14.653 1.00 93.50 149 LEU A O 1
ATOM 1184 N N . GLN A 1 150 ? -14.047 -5.468 15.828 1.00 92.75 150 GLN A N 1
ATOM 1185 C CA . GLN A 1 150 ? -13.502 -6.802 15.557 1.00 92.75 150 GLN A CA 1
ATOM 1186 C C . GLN A 1 150 ? -13.553 -7.142 14.062 1.00 92.75 150 GLN A C 1
ATOM 1188 O O . GLN A 1 150 ? -12.566 -7.621 13.509 1.00 92.75 150 GLN A O 1
ATOM 1193 N N . ASP A 1 151 ? -14.654 -6.824 13.377 1.00 94.69 151 ASP A N 1
ATOM 1194 C CA . ASP A 1 151 ? -14.771 -7.023 11.929 1.00 94.69 151 ASP A CA 1
ATOM 1195 C C . ASP A 1 151 ? -13.726 -6.196 11.159 1.00 94.69 151 ASP A C 1
ATOM 1197 O O . ASP A 1 151 ? -13.106 -6.691 10.215 1.00 94.69 151 ASP A O 1
ATOM 1201 N N . ARG A 1 152 ? -13.489 -4.942 11.569 1.00 94.50 152 ARG A N 1
ATOM 1202 C CA . ARG A 1 152 ? -12.431 -4.094 10.992 1.00 94.50 152 ARG A CA 1
ATOM 1203 C C . ARG A 1 152 ? -11.037 -4.642 11.292 1.00 94.50 152 ARG A C 1
ATOM 1205 O O . ARG A 1 152 ? -10.208 -4.669 10.388 1.00 94.50 152 ARG A O 1
ATOM 1212 N N . LEU A 1 153 ? -10.795 -5.111 12.514 1.00 94.62 153 LEU A N 1
ATOM 1213 C CA . LEU A 1 153 ? -9.527 -5.718 12.918 1.00 94.62 153 LEU A CA 1
ATOM 1214 C C . LEU A 1 153 ? -9.215 -6.945 12.057 1.00 94.62 153 LEU A C 1
ATOM 1216 O O . LEU A 1 153 ? -8.142 -7.013 11.468 1.00 94.62 153 LEU A O 1
ATOM 1220 N N . ASN A 1 154 ? -10.192 -7.835 11.866 1.00 94.19 154 ASN A N 1
ATOM 1221 C CA . ASN A 1 154 ? -10.053 -9.014 11.010 1.00 94.19 154 ASN A CA 1
ATOM 1222 C C . ASN A 1 154 ? -9.712 -8.652 9.555 1.00 94.19 154 ASN A C 1
ATOM 1224 O O . ASN A 1 154 ? -8.892 -9.324 8.928 1.00 94.19 154 ASN A O 1
ATOM 1228 N N . ARG A 1 155 ? -10.300 -7.574 9.013 1.00 95.94 155 ARG A N 1
ATOM 1229 C CA . ARG A 1 155 ? -9.948 -7.062 7.675 1.00 95.94 155 ARG A CA 1
ATOM 1230 C C . ARG A 1 155 ? -8.503 -6.573 7.619 1.00 95.94 155 ARG A C 1
ATOM 1232 O O . ARG A 1 155 ? -7.791 -6.921 6.684 1.00 95.94 155 ARG A O 1
ATOM 1239 N N . PHE A 1 156 ? -8.047 -5.816 8.617 1.00 95.25 156 PHE A N 1
ATOM 1240 C CA . PHE A 1 156 ? -6.649 -5.379 8.676 1.00 95.25 156 PHE A CA 1
ATOM 1241 C C . PHE A 1 156 ? -5.683 -6.559 8.812 1.00 95.25 156 PHE A C 1
ATOM 1243 O O . PHE A 1 156 ? -4.650 -6.573 8.147 1.00 95.25 156 PHE A O 1
ATOM 1250 N N . THR A 1 157 ? -6.040 -7.591 9.580 1.00 94.19 157 THR A N 1
ATOM 1251 C CA . THR A 1 157 ? -5.249 -8.825 9.672 1.00 94.19 157 THR A CA 1
ATOM 1252 C C . THR A 1 157 ? -5.156 -9.535 8.322 1.00 94.19 157 THR A C 1
ATOM 1254 O O . THR A 1 157 ? -4.082 -10.005 7.952 1.00 94.19 157 THR A O 1
ATOM 1257 N N . ALA A 1 158 ? -6.255 -9.611 7.566 1.00 95.62 158 ALA A N 1
ATOM 1258 C CA . ALA A 1 158 ? -6.245 -10.184 6.221 1.00 95.62 158 ALA A CA 1
ATOM 1259 C C . ALA A 1 158 ? -5.356 -9.369 5.263 1.00 95.62 158 ALA A C 1
ATOM 1261 O O . ALA A 1 158 ? -4.528 -9.948 4.561 1.00 95.62 158 ALA A O 1
ATOM 1262 N N . ASN A 1 159 ? -5.457 -8.038 5.302 1.00 95.44 159 ASN A N 1
ATOM 1263 C CA . ASN A 1 159 ? -4.629 -7.152 4.484 1.00 95.44 159 ASN A CA 1
ATOM 1264 C C . ASN A 1 159 ? -3.134 -7.289 4.816 1.00 95.44 159 ASN A C 1
ATOM 1266 O O . ASN A 1 159 ? -2.319 -7.357 3.902 1.00 95.44 159 ASN A O 1
ATOM 1270 N N . LEU A 1 160 ? -2.757 -7.389 6.099 1.00 93.62 160 LEU A N 1
ATOM 1271 C CA . LEU A 1 160 ? -1.358 -7.602 6.497 1.00 93.62 160 LEU A CA 1
ATOM 1272 C C . LEU A 1 160 ? -0.814 -8.967 6.057 1.00 93.62 160 LEU A C 1
ATOM 1274 O O . LEU A 1 160 ? 0.363 -9.071 5.706 1.00 93.62 160 LEU A O 1
ATOM 1278 N N . LYS A 1 161 ? -1.653 -10.011 6.035 1.00 93.56 161 LYS A N 1
ATOM 1279 C CA . LYS A 1 161 ? -1.270 -11.316 5.472 1.00 93.56 161 LYS A CA 1
ATOM 1280 C C . LYS A 1 161 ? -1.006 -11.213 3.972 1.00 93.56 161 LYS A C 1
ATOM 1282 O O . LYS A 1 161 ? 0.052 -11.631 3.521 1.00 93.56 161 LYS A O 1
ATOM 1287 N N . GLN A 1 162 ? -1.910 -10.578 3.226 1.00 95.31 162 GLN A N 1
ATOM 1288 C CA . GLN A 1 162 ? -1.720 -10.352 1.793 1.00 95.31 162 GLN A CA 1
ATOM 1289 C C . GLN A 1 162 ? -0.471 -9.503 1.507 1.00 95.31 162 GLN A C 1
ATOM 1291 O O . GLN A 1 162 ? 0.293 -9.825 0.601 1.00 95.31 162 GLN A O 1
ATOM 1296 N N . ALA A 1 163 ? -0.238 -8.447 2.292 1.00 93.31 163 ALA A N 1
ATOM 1297 C CA . ALA A 1 163 ? 0.968 -7.630 2.189 1.00 93.31 163 ALA A CA 1
ATOM 1298 C C . ALA A 1 163 ? 2.232 -8.467 2.439 1.00 93.31 163 ALA A C 1
ATOM 1300 O O . ALA A 1 163 ? 3.168 -8.392 1.656 1.00 93.31 163 ALA A O 1
ATOM 1301 N N . THR A 1 164 ? 2.219 -9.346 3.447 1.00 92.62 164 THR A N 1
ATOM 1302 C CA . THR A 1 164 ? 3.334 -10.265 3.733 1.00 92.62 164 THR A CA 1
ATOM 1303 C C . THR A 1 164 ? 3.638 -11.192 2.550 1.00 92.62 164 THR A C 1
ATOM 1305 O O . THR A 1 164 ? 4.802 -11.399 2.208 1.00 92.62 164 THR A O 1
ATOM 1308 N N . ASP A 1 165 ? 2.607 -11.743 1.906 1.00 93.75 165 ASP A N 1
ATOM 1309 C CA . ASP A 1 165 ? 2.785 -12.624 0.748 1.00 93.75 165 ASP A CA 1
ATOM 1310 C C . ASP A 1 165 ? 3.363 -11.871 -0.459 1.00 93.75 165 ASP A C 1
ATOM 1312 O O . ASP A 1 165 ? 4.228 -12.399 -1.166 1.00 93.75 165 ASP A O 1
ATOM 1316 N N . SER A 1 166 ? 2.905 -10.637 -0.694 1.00 93.94 166 SER A N 1
ATOM 1317 C CA . SER A 1 166 ? 3.453 -9.741 -1.720 1.00 93.94 166 SER A CA 1
ATOM 1318 C C . SER A 1 166 ? 4.901 -9.360 -1.418 1.00 93.94 166 SER A C 1
ATOM 1320 O O . SER A 1 166 ? 5.754 -9.442 -2.301 1.00 93.94 166 SER A O 1
ATOM 1322 N N . ASP A 1 167 ? 5.205 -9.035 -0.163 1.00 93.25 167 ASP A N 1
ATOM 1323 C CA . ASP A 1 167 ? 6.547 -8.667 0.275 1.00 93.25 167 ASP A CA 1
ATOM 1324 C C . ASP A 1 167 ? 7.545 -9.797 0.047 1.00 93.25 167 ASP A C 1
ATOM 1326 O O . ASP A 1 167 ? 8.638 -9.551 -0.467 1.00 93.25 167 ASP A O 1
ATOM 1330 N N . ALA A 1 168 ? 7.141 -11.036 0.342 1.00 92.19 168 ALA A N 1
ATOM 1331 C CA . ALA A 1 168 ? 7.950 -12.226 0.113 1.00 92.19 168 ALA A CA 1
ATOM 1332 C C . ALA A 1 168 ? 8.194 -12.503 -1.380 1.00 92.19 168 ALA A C 1
ATOM 1334 O O . ALA A 1 168 ? 9.202 -13.117 -1.732 1.00 92.19 168 ALA A O 1
ATOM 1335 N N . ARG A 1 169 ? 7.274 -12.105 -2.274 1.00 93.88 169 ARG A N 1
ATOM 1336 C CA . ARG A 1 169 ? 7.485 -12.191 -3.732 1.00 93.88 169 ARG A CA 1
ATOM 1337 C C . ARG A 1 169 ? 8.496 -11.150 -4.198 1.00 93.88 169 ARG A C 1
ATOM 1339 O O . ARG A 1 169 ? 9.389 -11.499 -4.962 1.00 93.88 169 ARG A O 1
ATOM 1346 N N . ILE A 1 170 ? 8.368 -9.915 -3.713 1.00 92.19 170 ILE A N 1
ATOM 1347 C CA . ILE A 1 170 ? 9.297 -8.822 -4.027 1.00 92.19 170 ILE A CA 1
ATOM 1348 C C . ILE A 1 170 ? 10.702 -9.174 -3.536 1.00 92.19 170 ILE A C 1
ATOM 1350 O O . ILE A 1 170 ? 11.645 -9.098 -4.307 1.00 92.19 170 ILE A O 1
ATOM 1354 N N . GLU A 1 171 ? 10.844 -9.644 -2.296 1.00 90.50 171 GLU A N 1
ATOM 1355 C CA . GLU A 1 171 ? 12.144 -10.006 -1.717 1.00 90.50 171 GLU A CA 1
ATOM 1356 C C . GLU A 1 171 ? 12.839 -11.125 -2.504 1.00 90.50 171 GLU A C 1
ATOM 1358 O O . GLU A 1 171 ? 14.034 -11.044 -2.779 1.00 90.50 171 GLU A O 1
ATOM 1363 N N . ARG A 1 172 ? 12.083 -12.140 -2.947 1.00 92.06 172 ARG A N 1
ATOM 1364 C CA . ARG A 1 172 ? 12.606 -13.180 -3.846 1.00 92.06 172 ARG A CA 1
ATOM 1365 C C . ARG A 1 172 ? 13.067 -12.602 -5.181 1.00 92.06 172 ARG A C 1
ATOM 1367 O O . ARG A 1 172 ? 14.190 -12.869 -5.584 1.00 92.06 172 ARG A O 1
ATOM 1374 N N . SER A 1 173 ? 12.244 -11.773 -5.822 1.00 91.06 173 SER A N 1
ATOM 1375 C CA . SER A 1 173 ? 12.597 -11.149 -7.103 1.00 91.06 173 SER A CA 1
ATOM 1376 C C . SER A 1 173 ? 13.839 -10.258 -6.989 1.00 91.06 173 SER A C 1
ATOM 1378 O O . SER A 1 173 ? 14.731 -10.346 -7.828 1.00 91.06 173 SER A O 1
ATOM 1380 N N . VAL A 1 174 ? 13.950 -9.460 -5.923 1.00 89.19 174 VAL A N 1
ATOM 1381 C CA . VAL A 1 174 ? 15.140 -8.634 -5.677 1.00 89.19 174 VAL A CA 1
ATOM 1382 C C . VAL A 1 174 ? 16.367 -9.511 -5.457 1.00 89.19 174 VAL A C 1
ATOM 1384 O O . VAL A 1 174 ? 17.416 -9.251 -6.040 1.00 89.19 174 VAL A O 1
ATOM 1387 N N . LYS A 1 175 ? 16.246 -10.590 -4.678 1.00 88.50 175 LYS A N 1
ATOM 1388 C CA . LYS A 1 175 ? 17.353 -11.522 -4.451 1.00 88.50 175 LYS A CA 1
ATOM 1389 C C . LYS A 1 175 ? 17.827 -12.181 -5.748 1.00 88.50 175 LYS A C 1
ATOM 1391 O O . LYS A 1 175 ? 19.036 -12.249 -5.971 1.00 88.50 175 LYS A O 1
ATOM 1396 N N . ASP A 1 176 ? 16.901 -12.599 -6.606 1.00 91.88 176 ASP A N 1
ATOM 1397 C CA . ASP A 1 176 ? 17.201 -13.234 -7.894 1.00 91.88 176 ASP A CA 1
ATOM 1398 C C . ASP A 1 176 ? 17.909 -12.266 -8.861 1.00 91.88 176 ASP A C 1
ATOM 1400 O O . ASP A 1 176 ? 18.785 -12.677 -9.622 1.00 91.88 176 ASP A O 1
ATOM 1404 N N . HIS A 1 177 ? 17.582 -10.969 -8.805 1.00 88.50 177 HIS A N 1
ATOM 1405 C CA . HIS A 1 177 ? 18.182 -9.936 -9.658 1.00 88.50 177 HIS A CA 1
ATOM 1406 C C . HIS A 1 177 ? 19.349 -9.170 -9.012 1.00 88.50 177 HIS A C 1
ATOM 1408 O O . HIS A 1 177 ? 20.017 -8.399 -9.700 1.00 88.50 177 HIS A O 1
ATOM 1414 N N . SER A 1 178 ? 19.650 -9.406 -7.732 1.00 85.44 178 SER A N 1
ATOM 1415 C CA . SER A 1 178 ? 20.678 -8.679 -6.967 1.00 85.44 178 SER A CA 1
ATOM 1416 C C . SER A 1 178 ? 22.053 -8.662 -7.645 1.00 85.44 178 SER A C 1
ATOM 1418 O O . SER A 1 178 ? 22.691 -7.615 -7.729 1.00 85.44 178 SER A O 1
ATOM 1420 N N . ALA A 1 179 ? 22.485 -9.800 -8.196 1.00 84.75 179 ALA A N 1
ATOM 1421 C CA . ALA A 1 179 ? 23.762 -9.918 -8.893 1.00 84.75 179 ALA A CA 1
ATOM 1422 C C . ALA A 1 179 ? 23.818 -9.057 -10.166 1.00 84.75 179 ALA A C 1
ATOM 1424 O O . ALA A 1 179 ? 24.845 -8.448 -10.444 1.00 84.75 179 ALA A O 1
ATOM 1425 N N . LEU A 1 180 ? 22.714 -8.972 -10.916 1.00 84.00 180 LEU A N 1
ATOM 1426 C CA . LEU A 1 180 ? 22.624 -8.149 -12.125 1.00 84.00 180 LEU A CA 1
ATOM 1427 C C . LEU A 1 180 ? 22.583 -6.660 -11.778 1.00 84.00 180 LEU A C 1
ATOM 1429 O O . LEU A 1 180 ? 23.280 -5.871 -12.403 1.00 84.00 180 LEU A O 1
ATOM 1433 N N . ILE A 1 181 ? 21.823 -6.285 -10.746 1.00 82.75 181 ILE A N 1
ATOM 1434 C CA . ILE A 1 181 ? 21.733 -4.896 -10.274 1.00 82.75 181 ILE A CA 1
ATOM 1435 C C . ILE A 1 181 ? 23.096 -4.416 -9.759 1.00 82.75 181 ILE A C 1
ATOM 1437 O O . ILE A 1 181 ? 23.496 -3.292 -10.043 1.00 82.75 181 ILE A O 1
ATOM 1441 N N . SER A 1 182 ? 23.855 -5.280 -9.077 1.00 82.94 182 SER A N 1
ATOM 1442 C CA . SER A 1 182 ? 25.211 -4.951 -8.624 1.00 82.94 182 SER A CA 1
ATOM 1443 C C . SER A 1 182 ? 26.178 -4.668 -9.775 1.00 82.94 182 SER A C 1
ATOM 1445 O O . SER A 1 182 ? 27.110 -3.892 -9.589 1.00 82.94 182 SER A O 1
ATOM 1447 N N . ILE A 1 183 ? 25.978 -5.276 -10.950 1.00 81.88 183 ILE A N 1
ATOM 1448 C CA . ILE A 1 183 ? 26.828 -5.024 -12.122 1.00 81.88 183 ILE A CA 1
ATOM 1449 C C . ILE A 1 183 ? 26.600 -3.606 -12.666 1.00 81.88 183 ILE A C 1
ATOM 1451 O O . ILE A 1 183 ? 27.546 -2.968 -13.128 1.00 81.88 183 ILE A O 1
ATOM 1455 N N . LEU A 1 184 ? 25.368 -3.093 -12.568 1.00 78.44 184 LEU A N 1
ATOM 1456 C CA . LEU A 1 184 ? 24.996 -1.747 -13.024 1.00 78.44 184 LEU A CA 1
ATOM 1457 C C . LEU A 1 184 ? 25.594 -0.628 -12.150 1.00 78.44 184 LEU A C 1
ATOM 1459 O O . LEU A 1 184 ? 25.693 0.518 -12.586 1.00 78.44 184 LEU A O 1
ATOM 1463 N N . ASP A 1 185 ? 26.031 -0.962 -10.935 1.00 76.19 185 ASP A N 1
ATOM 1464 C CA . ASP A 1 185 ? 26.609 -0.019 -9.970 1.00 76.19 185 ASP A CA 1
ATOM 1465 C C . ASP A 1 185 ? 28.129 0.188 -10.152 1.00 76.19 185 ASP A C 1
ATOM 1467 O O . ASP A 1 185 ? 28.743 1.038 -9.508 1.00 76.19 185 ASP A O 1
ATOM 1471 N N . HIS A 1 186 ? 28.782 -0.576 -11.037 1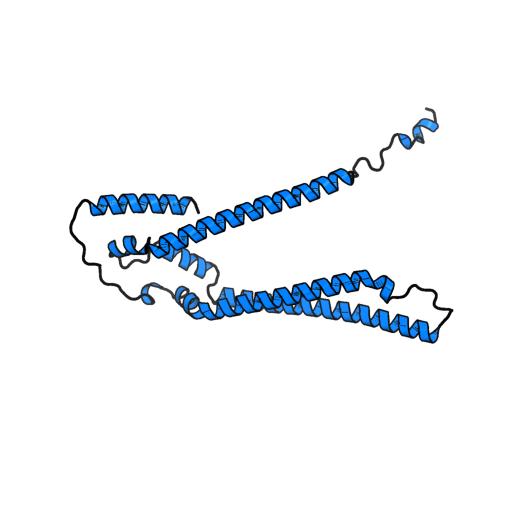.00 68.94 186 HIS A N 1
ATOM 1472 C CA . HIS A 1 186 ? 30.217 -0.429 -11.284 1.00 68.94 186 HIS A CA 1
ATOM 1473 C C . HIS A 1 186 ? 30.548 0.857 -12.056 1.00 68.94 186 HIS A C 1
ATOM 1475 O O . HIS A 1 186 ? 29.987 1.129 -13.119 1.00 68.94 186 HIS A O 1
ATOM 1481 N N . GLN A 1 187 ? 31.554 1.601 -11.579 1.00 69.12 187 GLN A N 1
ATOM 1482 C CA . GLN A 1 187 ? 32.132 2.737 -12.301 1.00 69.12 187 GLN A CA 1
ATOM 1483 C C . GLN A 1 187 ? 33.590 2.480 -12.733 1.00 69.12 187 GLN A C 1
ATOM 1485 O O . GLN A 1 187 ? 34.440 2.243 -11.871 1.00 69.12 187 GLN A O 1
ATOM 1490 N N . PRO A 1 188 ? 33.924 2.606 -14.037 1.00 67.00 188 PRO A N 1
ATOM 1491 C CA . PRO A 1 188 ? 33.020 2.705 -15.187 1.00 67.00 188 PRO A CA 1
ATOM 1492 C C . PRO A 1 188 ? 32.496 1.324 -15.621 1.00 67.00 188 PRO A C 1
ATOM 1494 O O . PRO A 1 188 ? 33.249 0.351 -15.698 1.00 67.00 188 PRO A O 1
ATOM 1497 N N . ILE A 1 189 ? 31.204 1.261 -15.955 1.00 69.06 189 ILE A N 1
ATOM 1498 C CA . ILE A 1 189 ? 30.493 0.026 -16.332 1.00 69.06 189 ILE A CA 1
ATOM 1499 C C . ILE A 1 189 ? 31.089 -0.667 -17.569 1.00 69.06 189 ILE A C 1
ATOM 1501 O O . ILE A 1 189 ? 30.930 -1.869 -17.758 1.00 69.06 189 ILE A O 1
ATOM 1505 N N . GLU A 1 190 ? 31.845 0.076 -18.380 1.00 66.94 190 GLU A N 1
ATOM 1506 C CA . GLU A 1 190 ? 32.545 -0.413 -19.571 1.00 66.94 190 GLU A CA 1
ATOM 1507 C C . GLU A 1 190 ? 33.524 -1.560 -19.264 1.00 66.94 190 GLU A C 1
ATOM 1509 O O . GLU A 1 190 ? 33.726 -2.427 -20.110 1.00 66.94 190 GLU A O 1
ATOM 1514 N N . PHE A 1 191 ? 34.088 -1.627 -18.049 1.00 64.81 191 PHE A N 1
ATOM 1515 C CA . PHE A 1 191 ? 34.968 -2.735 -17.645 1.00 64.81 191 PHE A CA 1
ATOM 1516 C C . PHE A 1 191 ? 34.221 -4.024 -17.286 1.00 64.81 191 PHE A C 1
ATOM 1518 O O . PHE A 1 191 ? 34.834 -5.090 -17.263 1.00 64.81 191 PHE A O 1
ATOM 1525 N N . ALA A 1 192 ? 32.921 -3.945 -16.997 1.00 66.06 192 ALA A N 1
ATOM 1526 C CA . ALA A 1 192 ? 32.100 -5.111 -16.684 1.00 66.06 192 ALA A CA 1
ATOM 1527 C C . ALA A 1 192 ? 31.560 -5.809 -17.947 1.00 66.06 192 ALA A C 1
ATOM 1529 O O . ALA A 1 192 ? 30.978 -6.891 -17.849 1.00 66.06 192 ALA A O 1
ATOM 1530 N N . LEU A 1 193 ? 31.754 -5.214 -19.131 1.00 67.75 193 LEU A N 1
ATOM 1531 C CA . LEU A 1 193 ? 31.199 -5.704 -20.389 1.00 67.75 193 LEU A CA 1
ATOM 1532 C C . LEU A 1 193 ? 32.244 -6.462 -21.226 1.00 67.75 193 LEU A C 1
ATOM 1534 O O . LEU A 1 193 ? 33.371 -5.991 -21.398 1.00 67.75 193 LEU A O 1
ATOM 1538 N N . PRO A 1 194 ? 31.889 -7.626 -21.804 1.00 66.38 194 PRO A N 1
ATOM 1539 C CA . PRO A 1 194 ? 32.762 -8.320 -22.739 1.00 66.38 194 PRO A CA 1
ATOM 1540 C C . PRO A 1 194 ? 32.903 -7.511 -24.035 1.00 66.38 194 PRO A C 1
ATOM 1542 O O . PRO A 1 194 ? 31.918 -7.091 -24.640 1.00 66.38 194 PRO A O 1
ATOM 1545 N N . THR A 1 195 ? 34.137 -7.317 -24.501 1.00 58.12 195 THR A N 1
ATOM 1546 C CA . THR A 1 195 ? 34.396 -6.651 -25.782 1.00 58.12 195 THR A CA 1
ATOM 1547 C C . THR A 1 195 ? 34.008 -7.575 -26.937 1.00 58.12 195 THR A C 1
ATOM 1549 O O . THR A 1 195 ? 34.653 -8.599 -27.164 1.00 58.12 195 THR A O 1
ATOM 1552 N N . LEU A 1 196 ? 32.964 -7.217 -27.684 1.00 57.97 196 LEU A N 1
ATOM 1553 C CA . LEU A 1 196 ? 32.562 -7.941 -28.889 1.00 57.97 196 LEU A CA 1
ATOM 1554 C C . LEU A 1 196 ? 33.323 -7.404 -30.109 1.00 57.97 196 LEU A C 1
ATOM 1556 O O . LEU A 1 196 ? 33.436 -6.194 -30.316 1.00 57.97 196 LEU A O 1
ATOM 1560 N N . ALA A 1 197 ? 33.867 -8.315 -30.918 1.00 54.88 197 ALA A N 1
ATOM 1561 C CA . ALA A 1 197 ? 34.486 -7.968 -32.191 1.00 54.88 197 ALA A CA 1
ATOM 1562 C C . ALA A 1 197 ? 33.425 -7.462 -33.179 1.00 54.88 197 ALA A C 1
ATOM 1564 O O . ALA A 1 197 ? 32.279 -7.913 -33.158 1.00 54.88 197 ALA A O 1
ATOM 1565 N N . ARG A 1 198 ? 33.819 -6.538 -34.063 1.00 55.66 198 ARG A N 1
ATOM 1566 C CA . ARG A 1 198 ? 32.926 -5.989 -35.091 1.00 55.66 198 ARG A CA 1
ATOM 1567 C C . ARG A 1 198 ? 32.347 -7.123 -35.953 1.00 55.66 198 ARG A C 1
ATOM 1569 O O . ARG A 1 198 ? 33.135 -7.930 -36.455 1.00 55.66 198 ARG A O 1
ATOM 1576 N N . PRO A 1 199 ? 31.018 -7.177 -36.159 1.00 56.19 199 PRO A N 1
ATOM 1577 C CA . PRO A 1 199 ? 30.419 -8.098 -37.116 1.00 56.19 199 PRO A CA 1
ATOM 1578 C C . PRO A 1 199 ? 31.004 -7.879 -38.517 1.00 56.19 199 PRO A C 1
ATOM 1580 O O . PRO A 1 199 ? 31.332 -6.754 -38.900 1.00 56.19 199 PRO A O 1
ATOM 1583 N N . ILE A 1 200 ? 31.143 -8.960 -39.286 1.00 55.31 200 ILE A N 1
ATOM 1584 C CA . ILE A 1 200 ? 31.621 -8.914 -40.672 1.00 55.31 200 ILE A CA 1
ATOM 1585 C C . ILE A 1 200 ? 30.568 -8.169 -41.506 1.00 55.31 200 ILE A C 1
ATOM 1587 O O . ILE A 1 200 ? 29.467 -8.678 -41.695 1.00 55.31 200 ILE A O 1
ATOM 1591 N N . MET A 1 201 ? 30.891 -6.963 -41.979 1.00 51.44 201 MET A N 1
ATOM 1592 C CA . MET A 1 201 ? 29.990 -6.169 -42.820 1.00 51.44 201 MET A CA 1
ATOM 1593 C C . MET A 1 201 ? 30.038 -6.647 -44.277 1.00 51.44 201 MET A C 1
ATOM 1595 O O . MET A 1 201 ? 31.118 -6.794 -44.855 1.00 51.44 201 MET A O 1
ATOM 1599 N N . SER A 1 202 ? 28.859 -6.850 -44.867 1.00 51.53 202 SER A N 1
ATOM 1600 C CA . SER A 1 202 ? 28.656 -6.868 -46.318 1.00 51.53 202 SER A CA 1
ATOM 1601 C C . SER A 1 202 ? 28.609 -5.421 -46.816 1.00 51.53 202 SER A C 1
ATOM 1603 O O . SER A 1 202 ? 28.051 -4.551 -46.157 1.00 51.53 202 SER A O 1
ATOM 1605 N N . LEU A 1 203 ? 29.253 -5.135 -47.945 1.00 53.38 203 LEU A N 1
ATOM 1606 C CA . LEU A 1 203 ? 29.462 -3.781 -48.459 1.00 53.38 203 LEU A CA 1
ATOM 1607 C C . LEU A 1 203 ? 28.386 -3.431 -49.506 1.00 53.38 203 LEU A C 1
ATOM 1609 O O . LEU A 1 203 ? 28.718 -3.268 -50.678 1.00 53.38 203 LEU A O 1
ATOM 1613 N N . ASP A 1 204 ? 27.106 -3.371 -49.124 1.00 56.44 204 ASP A N 1
ATOM 1614 C CA . ASP A 1 204 ? 26.032 -2.955 -50.043 1.00 56.44 204 ASP A CA 1
ATOM 1615 C C . ASP A 1 204 ? 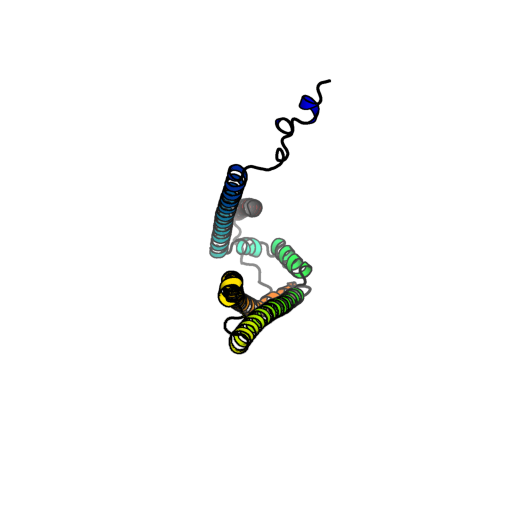25.374 -1.637 -49.596 1.00 56.44 204 ASP A C 1
ATOM 1617 O O . ASP A 1 204 ? 24.923 -1.486 -48.463 1.00 56.44 204 ASP A O 1
ATOM 1621 N N . ALA A 1 205 ? 25.311 -0.655 -50.502 1.00 59.47 205 ALA A N 1
ATOM 1622 C CA . ALA A 1 205 ? 24.872 0.720 -50.224 1.00 59.47 205 ALA A CA 1
ATOM 1623 C C . ALA A 1 205 ? 23.371 0.836 -49.888 1.00 59.47 205 ALA A C 1
ATOM 1625 O O . ALA A 1 205 ? 22.910 1.872 -49.408 1.00 59.47 205 ALA A O 1
ATOM 1626 N N . ASN A 1 206 ? 22.598 -0.219 -50.150 1.00 64.75 206 ASN A N 1
ATOM 1627 C CA . ASN A 1 206 ? 21.170 -0.276 -49.857 1.00 64.75 206 ASN A CA 1
ATOM 1628 C C . ASN A 1 206 ? 20.884 -0.540 -48.363 1.00 64.75 206 ASN A C 1
ATOM 1630 O O . ASN A 1 206 ? 19.824 -0.172 -47.857 1.00 64.75 206 ASN A O 1
ATOM 1634 N N . GLU A 1 207 ? 21.834 -1.137 -47.636 1.00 64.81 207 GLU A N 1
ATOM 1635 C CA . GLU A 1 207 ? 21.671 -1.477 -46.217 1.00 64.81 207 GLU A CA 1
ATOM 1636 C C . GLU A 1 207 ? 21.667 -0.225 -45.320 1.00 64.81 207 GLU A C 1
ATOM 1638 O O . GLU A 1 207 ? 20.865 -0.140 -44.389 1.00 64.81 207 GLU A O 1
ATOM 1643 N N . ASP A 1 208 ? 22.451 0.808 -45.649 1.00 65.62 208 ASP A N 1
ATOM 1644 C CA . ASP A 1 208 ? 22.493 2.071 -44.891 1.00 65.62 208 ASP A CA 1
ATOM 1645 C C . ASP A 1 208 ? 21.155 2.831 -44.922 1.00 65.62 208 ASP A C 1
ATOM 1647 O O . ASP A 1 208 ? 20.741 3.429 -43.922 1.00 65.62 208 ASP A O 1
ATOM 1651 N N . ALA A 1 209 ? 20.440 2.775 -46.050 1.00 72.25 209 ALA A N 1
ATOM 1652 C CA . ALA A 1 209 ? 19.115 3.378 -46.185 1.00 72.25 209 ALA A CA 1
ATOM 1653 C C . ALA A 1 209 ? 18.068 2.644 -45.329 1.00 72.25 209 ALA A C 1
ATOM 1655 O O . ALA A 1 209 ? 17.239 3.282 -44.673 1.00 72.25 209 ALA A O 1
ATOM 1656 N N . ILE A 1 210 ? 18.142 1.310 -45.282 1.00 73.38 210 ILE A N 1
ATOM 1657 C CA . ILE A 1 210 ? 17.254 0.461 -44.475 1.00 73.38 210 ILE A CA 1
ATOM 1658 C C . ILE A 1 210 ? 17.512 0.691 -42.980 1.00 73.38 210 ILE A C 1
ATOM 1660 O O . ILE A 1 210 ? 16.569 0.892 -42.213 1.00 73.38 210 ILE A O 1
ATOM 1664 N N . VAL A 1 211 ? 18.780 0.750 -42.564 1.00 71.88 211 VAL A N 1
ATOM 1665 C CA . VAL A 1 211 ? 19.170 1.049 -41.178 1.00 71.88 211 VAL A CA 1
ATOM 1666 C C . VAL A 1 211 ? 18.732 2.460 -40.768 1.00 71.88 211 VAL A C 1
ATOM 1668 O O . VAL A 1 211 ? 18.289 2.666 -39.637 1.00 71.88 211 VAL A O 1
ATOM 1671 N N . GLY A 1 212 ? 18.821 3.442 -41.671 1.00 74.25 212 GLY A N 1
ATOM 1672 C CA . GLY A 1 212 ? 18.329 4.803 -41.440 1.00 74.25 212 GLY A CA 1
ATOM 1673 C C . GLY A 1 212 ? 16.813 4.867 -41.221 1.00 74.25 212 GLY A C 1
ATOM 1674 O O . GLY A 1 212 ? 16.360 5.499 -40.265 1.00 74.25 212 GLY A O 1
ATOM 1675 N N . ALA A 1 213 ? 16.037 4.172 -42.056 1.00 79.25 213 ALA A N 1
ATOM 1676 C CA . ALA A 1 213 ? 14.582 4.092 -41.920 1.00 79.25 213 ALA A CA 1
ATOM 1677 C C . ALA A 1 213 ? 14.162 3.379 -40.622 1.00 79.25 213 ALA A C 1
ATOM 1679 O O . ALA A 1 213 ? 13.275 3.848 -39.906 1.00 79.25 213 ALA A O 1
ATOM 1680 N N . LEU A 1 214 ? 14.846 2.286 -40.272 1.00 79.00 214 LEU A N 1
ATOM 1681 C CA . LEU A 1 214 ? 14.586 1.532 -39.048 1.00 79.00 214 LEU A CA 1
ATOM 1682 C C . LEU A 1 214 ? 14.873 2.377 -37.794 1.00 79.00 214 LEU A C 1
ATOM 1684 O O . LEU A 1 214 ? 14.049 2.417 -36.884 1.00 79.00 214 LEU A O 1
ATOM 1688 N N . LYS A 1 215 ? 15.971 3.147 -37.779 1.00 74.44 215 LYS A N 1
ATOM 1689 C CA . LYS A 1 215 ? 16.281 4.101 -36.696 1.00 74.44 215 LYS A CA 1
ATOM 1690 C C . LYS A 1 215 ? 15.201 5.162 -36.513 1.00 74.44 215 LYS A C 1
ATOM 16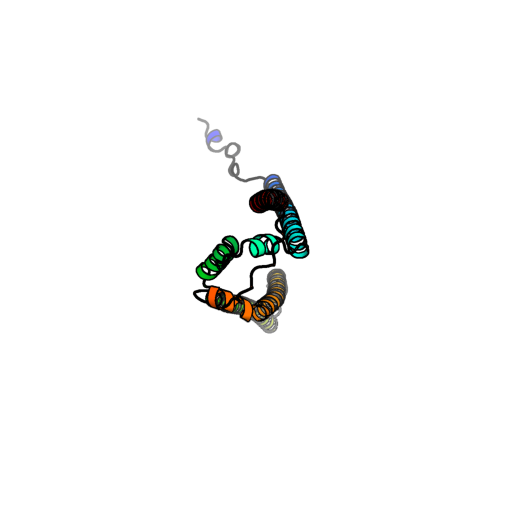92 O O . LYS A 1 215 ? 14.838 5.459 -35.381 1.00 74.44 215 LYS A O 1
ATOM 1697 N N . GLN A 1 216 ? 14.680 5.724 -37.604 1.00 80.31 216 GLN A N 1
ATOM 1698 C CA . GLN A 1 216 ? 13.580 6.690 -37.522 1.00 80.31 216 GLN A CA 1
ATOM 1699 C C . GLN A 1 216 ? 12.314 6.046 -36.953 1.00 80.31 216 GLN A C 1
ATOM 1701 O O . GLN A 1 216 ? 11.656 6.648 -36.111 1.00 80.31 216 GLN A O 1
ATOM 1706 N N . SER A 1 217 ? 12.001 4.811 -37.356 1.00 79.75 217 SER A N 1
ATOM 1707 C CA . SER A 1 217 ? 10.842 4.090 -36.820 1.00 79.75 217 SER A CA 1
ATOM 1708 C C . SER A 1 217 ? 10.978 3.777 -35.325 1.00 79.75 217 SER A C 1
ATOM 1710 O O . SER A 1 217 ? 10.015 3.959 -34.585 1.00 79.75 217 SER A O 1
ATOM 1712 N N . LEU A 1 218 ? 12.178 3.406 -34.861 1.00 79.25 218 LEU A N 1
ATOM 1713 C CA . LEU A 1 218 ? 12.462 3.186 -33.440 1.00 79.25 218 LEU A CA 1
ATOM 1714 C C . LEU A 1 218 ? 12.401 4.490 -32.638 1.00 79.25 218 LEU A C 1
ATOM 1716 O O . LEU A 1 218 ? 11.793 4.505 -31.578 1.00 79.25 218 LEU A O 1
ATOM 1720 N N . ALA A 1 219 ? 12.935 5.594 -33.166 1.00 77.50 219 ALA A N 1
ATOM 1721 C CA . ALA A 1 219 ? 12.828 6.906 -32.524 1.00 77.50 219 ALA A CA 1
ATOM 1722 C C . ALA A 1 219 ? 11.373 7.409 -32.455 1.00 77.50 219 ALA A C 1
ATOM 1724 O O . ALA A 1 219 ? 10.982 8.102 -31.520 1.00 77.50 219 ALA A O 1
ATOM 1725 N N . CYS A 1 220 ? 10.536 7.076 -33.440 1.00 78.19 220 CYS A N 1
ATOM 1726 C CA . CYS A 1 220 ? 9.102 7.342 -33.347 1.00 78.19 220 CYS A CA 1
ATOM 1727 C C . CYS A 1 220 ? 8.432 6.485 -32.268 1.00 78.19 220 CYS A C 1
ATOM 1729 O O . CYS A 1 220 ? 7.560 6.997 -31.574 1.00 78.19 220 CYS A O 1
ATOM 1731 N N . LEU A 1 221 ? 8.834 5.219 -32.116 1.00 77.62 221 LEU A N 1
ATOM 1732 C CA . LEU A 1 221 ? 8.316 4.334 -31.070 1.00 77.62 221 LEU A CA 1
ATOM 1733 C C . LEU A 1 221 ? 8.745 4.777 -29.667 1.00 77.62 221 LEU A C 1
ATOM 1735 O O . LEU A 1 221 ? 7.903 4.795 -28.780 1.00 77.62 221 LEU A O 1
ATOM 1739 N N . SER A 1 222 ? 9.992 5.214 -29.477 1.00 74.31 222 SER A N 1
ATOM 1740 C CA . SER A 1 222 ? 10.471 5.704 -28.176 1.00 74.31 222 SER A CA 1
ATOM 1741 C C . SER A 1 222 ? 9.783 6.998 -27.734 1.00 74.31 222 SER A C 1
ATOM 1743 O O . SER A 1 222 ? 9.654 7.249 -26.549 1.00 74.31 222 SER A O 1
ATOM 1745 N N . ASN A 1 223 ? 9.323 7.827 -28.677 1.00 74.56 223 ASN A N 1
ATOM 1746 C CA . ASN A 1 223 ? 8.544 9.034 -28.375 1.00 74.56 223 ASN A CA 1
ATOM 1747 C C . ASN A 1 223 ? 7.061 8.747 -28.061 1.00 74.56 223 ASN A C 1
ATOM 1749 O O . ASN A 1 223 ? 6.319 9.679 -27.747 1.00 74.56 223 ASN A O 1
ATOM 1753 N N . LEU A 1 224 ? 6.603 7.504 -28.252 1.00 66.62 224 LEU A N 1
ATOM 1754 C CA . LEU A 1 224 ? 5.225 7.071 -27.996 1.00 66.62 224 LEU A CA 1
ATOM 1755 C C . LEU A 1 224 ? 5.062 6.351 -26.649 1.00 66.62 224 LEU A C 1
ATOM 1757 O O . LEU A 1 224 ? 3.921 6.211 -26.201 1.00 66.62 224 LEU A O 1
ATOM 1761 N N . GLU A 1 225 ? 6.159 5.886 -26.045 1.00 51.50 225 GLU A N 1
ATOM 1762 C CA . GLU A 1 225 ? 6.211 5.447 -24.641 1.00 51.50 225 GLU A CA 1
ATOM 1763 C C . GLU A 1 225 ? 6.238 6.646 -23.685 1.00 51.50 225 GLU A C 1
ATOM 1765 O O . GLU A 1 225 ? 5.574 6.540 -22.626 1.00 51.50 225 GLU A O 1
#

pLDDT: mean 81.25, std 13.73, range [47.88, 96.56]

Foldseek 3Di:
DDVVVVVPCVPPPPCPVPDDPVVVVVVVVVVVVVVVVVVVVVVVVVVVVVVVVVVCVVVVPPVVLVLQVQDLDDDPVVVVVLVVCVVCVFLVNVVVVLVVVVVVLVVLVVVLVVLVVVLVVVQVVQVVCCVVVPPVPPDDHSCVVCVVVVVVSVVSVVVSVVVVVVSVVVVVVCVVCVVVSVLSNDVPSSVVDDDDDRPDDDPDPVVVVVSVVVVVVVVVVVVVD

Secondary structure (DSSP, 8-state):
--HHHHS-GGG--TTTT---HHHHHHHHHHHHHHHHHHHHHHHHHHHHHHHHHHHHHHTTTTHHHHHTT--SS--HHHHHHHHHHHHTTHHHHHHHHHHHHHHHHHHHHHHHHHHHHHHHHHHHHHHHHHHHHGGG--SPPHHHHSHHHHHHHHHHHHHHHHHHHHHHHHHHHHHHHHHHHHHHT-SSGGGGS--PPPP-----HHHHHHHHHHHHHHHHHHTT-

Organism: Populus deltoides (NCBI:txid3696)